Protein AF-A0A5K1UUN4-F1 (afdb_monomer_lite)

Organism: Entamoeba histolytica (NCBI:txid5759)

pLDDT: mean 72.13, std 10.81, range [36.91, 88.12]

Foldseek 3Di:
DDKDKAFAQDPAWWWKFKFWPDDVAFDWPDGDDRHIAGHRGMDMDDTHGHRLDDPAQWTWIWMDTVVVRDIGIDIDGHALLVQFDFDWDDPVRLVCLVVPFDWPFPKDKDALVQPDDPVVLCVVSVWDWDDDPDPWTWTWTDGNVWIKIWIWDDDPRITIITITIPRPNSVVNSVVSVCVSSVHD

Secondary structure (DSSP, 8-state):
-EEEEEE--SSS-EEEEEEE---TT---S-----EEE-TT-EEEEEE----SS-S-SEEEEEEEETTTTEEEEEEEEPPGGGGEEEEEPPHHHHHHHHHHSPPEEEEEEEETT----HHHHHHHTT--EEE-SSSPEEEEEEETTEEEEEEEEEETTEEEEEEE-S-HHHHHHHHHHHHHHTT--

Sequence (185 aa):
MIQLEIENFCEFKASVAVLINQSTLYTIDSISRTTPIPTGGYIFVTIIADLKKINSVVLKGAIKCAAAQTTSNIAIKIPASTFIIGTELSKPELAQIIKTKKMISMAYSVSEDTKFDVVGLFESLQLLAVKGSANKIWYGITLKGDDIAILLTNKQGKIGFDVKTTDKICGDAILKQIKETLGQQ

Radius of gyration: 20.65 Å; chains: 1; bounding box: 46×37×58 Å

Structure (mmCIF, N/CA/C/O backbone):
data_AF-A0A5K1UUN4-F1
#
_entry.id   AF-A0A5K1UUN4-F1
#
loop_
_atom_site.group_PDB
_atom_site.id
_atom_site.type_symbol
_atom_site.label_atom_id
_atom_site.label_alt_id
_atom_site.label_comp_id
_atom_site.label_asym_id
_atom_site.label_entity_id
_atom_site.label_seq_id
_atom_site.pdbx_PDB_ins_code
_atom_site.Cartn_x
_atom_site.Cartn_y
_atom_site.Cartn_z
_atom_site.occupancy
_atom_site.B_iso_or_equiv
_atom_site.auth_seq_id
_atom_site.auth_comp_id
_atom_site.auth_asym_id
_atom_site.auth_atom_id
_atom_site.pdbx_PDB_model_num
ATOM 1 N N . MET A 1 1 ? -3.575 -1.077 -9.338 1.00 68.94 1 MET A N 1
ATOM 2 C CA . MET A 1 1 ? -2.965 -0.938 -10.680 1.00 68.94 1 MET A CA 1
ATOM 3 C C . MET A 1 1 ? -1.656 -0.183 -10.521 1.00 68.94 1 MET A C 1
ATOM 5 O O . MET A 1 1 ? -1.641 0.762 -9.747 1.00 68.94 1 MET A O 1
ATOM 9 N N . ILE A 1 2 ? -0.581 -0.600 -11.192 1.00 75.25 2 ILE A N 1
ATOM 10 C CA . ILE A 1 2 ? 0.714 0.104 -11.193 1.00 75.25 2 ILE A CA 1
ATOM 11 C C . ILE A 1 2 ? 1.039 0.465 -12.642 1.00 75.25 2 ILE A C 1
ATOM 13 O O . ILE A 1 2 ? 0.942 -0.398 -13.513 1.00 75.25 2 ILE A O 1
ATOM 17 N N . GLN A 1 3 ? 1.411 1.716 -12.896 1.00 78.19 3 GLN A N 1
ATOM 18 C CA . GLN A 1 3 ? 1.837 2.187 -14.213 1.00 78.19 3 GLN A CA 1
ATOM 19 C C . GLN A 1 3 ? 3.328 2.509 -14.176 1.00 78.19 3 GLN A C 1
ATOM 21 O O . GLN A 1 3 ? 3.794 3.191 -13.266 1.00 78.19 3 GLN A O 1
ATOM 26 N N . LEU A 1 4 ? 4.068 1.980 -15.147 1.00 79.75 4 LEU A N 1
ATOM 27 C CA . LEU A 1 4 ? 5.484 2.253 -15.352 1.00 79.75 4 LEU A CA 1
ATOM 28 C C . LEU A 1 4 ? 5.674 2.934 -16.700 1.00 79.75 4 LEU A C 1
ATOM 30 O O . LEU A 1 4 ? 5.170 2.447 -17.712 1.00 79.75 4 LEU A O 1
ATOM 34 N N . GLU A 1 5 ? 6.446 4.010 -16.702 1.00 86.69 5 GLU A N 1
ATOM 35 C CA . GLU A 1 5 ? 6.973 4.647 -17.904 1.00 86.69 5 GLU A CA 1
ATOM 36 C C . GLU A 1 5 ? 8.444 4.248 -18.048 1.00 86.69 5 GLU A C 1
ATOM 38 O O . GLU A 1 5 ? 9.212 4.334 -17.088 1.00 86.69 5 GLU A O 1
ATOM 43 N N . ILE A 1 6 ? 8.820 3.726 -19.216 1.00 84.06 6 ILE A N 1
ATOM 44 C CA . ILE A 1 6 ? 10.193 3.298 -19.504 1.00 84.06 6 ILE A CA 1
ATOM 45 C C . ILE A 1 6 ? 10.660 4.025 -20.755 1.00 84.06 6 ILE A C 1
ATOM 47 O O . ILE A 1 6 ? 10.131 3.781 -21.839 1.00 84.06 6 ILE A O 1
ATOM 51 N N . GLU A 1 7 ? 11.668 4.875 -20.596 1.00 88.06 7 GLU A N 1
ATOM 52 C CA . GLU A 1 7 ? 12.269 5.670 -21.664 1.00 88.06 7 GLU A CA 1
ATOM 53 C C . GLU A 1 7 ? 13.615 5.082 -22.112 1.00 88.06 7 GLU A C 1
ATOM 55 O O . GLU A 1 7 ? 14.375 4.528 -21.311 1.00 88.06 7 GLU A O 1
ATOM 60 N N . ASN A 1 8 ? 13.905 5.176 -23.412 1.00 87.50 8 ASN A N 1
ATOM 61 C CA . ASN A 1 8 ? 15.152 4.707 -24.003 1.00 87.50 8 ASN A CA 1
ATOM 62 C C . ASN A 1 8 ? 16.121 5.863 -24.282 1.00 87.50 8 ASN A C 1
ATOM 64 O O . ASN A 1 8 ? 16.065 6.498 -25.336 1.00 87.50 8 ASN A O 1
ATOM 68 N N . PHE A 1 9 ? 17.078 6.039 -23.373 1.00 87.81 9 PHE A N 1
ATOM 69 C CA . PHE A 1 9 ? 18.206 6.961 -23.532 1.00 87.81 9 PHE A CA 1
ATOM 70 C C . PHE A 1 9 ? 19.419 6.344 -24.247 1.00 87.81 9 PHE A C 1
ATOM 72 O O . PHE A 1 9 ? 20.447 7.003 -24.386 1.00 87.81 9 PHE A O 1
ATOM 79 N N . CYS A 1 10 ? 19.353 5.080 -24.678 1.00 84.06 10 CYS A N 1
ATOM 80 C CA . CYS A 1 10 ? 20.445 4.456 -25.418 1.00 84.06 10 CYS A CA 1
ATOM 81 C C . CYS A 1 10 ? 20.483 4.958 -26.869 1.00 84.06 10 CYS A C 1
ATOM 83 O O . CYS A 1 10 ? 19.450 5.159 -27.507 1.00 84.06 10 CYS A O 1
ATOM 85 N N . GLU A 1 11 ? 21.685 5.036 -27.440 1.00 87.62 11 GLU A N 1
ATOM 86 C CA . GLU A 1 11 ? 21.920 5.417 -28.845 1.00 87.62 11 GLU A CA 1
ATOM 87 C C . GLU A 1 11 ? 21.429 4.369 -29.863 1.00 87.62 11 GLU A C 1
ATOM 89 O O . GLU A 1 11 ? 21.544 4.548 -31.072 1.00 87.62 11 GLU A O 1
ATOM 94 N N . PHE A 1 12 ? 20.857 3.263 -29.387 1.00 85.81 12 PHE A N 1
ATOM 95 C CA . PHE A 1 12 ? 20.315 2.185 -30.201 1.00 85.81 12 PHE A CA 1
ATOM 96 C C . PHE A 1 12 ? 18.895 1.824 -29.766 1.00 85.81 12 PHE A C 1
ATOM 98 O O . PHE A 1 12 ? 18.460 2.082 -28.641 1.00 85.81 12 PHE A O 1
ATOM 105 N N . LYS A 1 13 ? 18.166 1.161 -30.668 1.00 82.31 13 LYS A N 1
ATOM 106 C CA . LYS A 1 13 ? 16.844 0.602 -30.379 1.00 82.31 13 LYS A CA 1
ATOM 107 C C . LYS A 1 13 ? 16.957 -0.453 -29.276 1.00 82.31 13 LYS A C 1
ATOM 109 O O . LYS A 1 13 ? 17.542 -1.515 -29.485 1.00 82.31 13 LYS A O 1
ATOM 114 N N . ALA A 1 14 ? 16.356 -0.178 -28.124 1.00 82.69 14 ALA A N 1
ATOM 115 C CA . ALA A 1 14 ? 16.311 -1.109 -27.009 1.00 82.69 14 ALA A CA 1
ATOM 116 C C . ALA A 1 14 ? 15.078 -2.013 -27.109 1.00 82.69 14 ALA A C 1
ATOM 118 O O . ALA A 1 14 ? 14.079 -1.697 -27.754 1.00 82.69 14 ALA A O 1
ATOM 119 N N . SER A 1 15 ? 15.136 -3.172 -26.468 1.00 81.00 15 SER A N 1
ATOM 120 C CA . SER A 1 15 ? 13.964 -4.012 -26.237 1.00 81.00 15 SER A CA 1
ATOM 121 C C . SER A 1 15 ? 13.973 -4.422 -24.782 1.00 81.00 15 SER A C 1
ATOM 123 O O . SER A 1 15 ? 14.938 -5.035 -24.318 1.00 81.00 15 SER A O 1
ATOM 125 N N . VAL A 1 16 ? 12.921 -4.040 -24.065 1.00 79.50 16 VAL A N 1
ATOM 126 C CA . VAL A 1 16 ? 12.846 -4.232 -22.618 1.00 79.50 16 VAL A CA 1
ATOM 127 C C . VAL A 1 16 ? 11.819 -5.293 -22.267 1.00 79.50 16 VAL A C 1
ATOM 129 O O . VAL A 1 16 ? 10.744 -5.365 -22.861 1.00 79.50 16 VAL A O 1
ATOM 132 N N . ALA A 1 1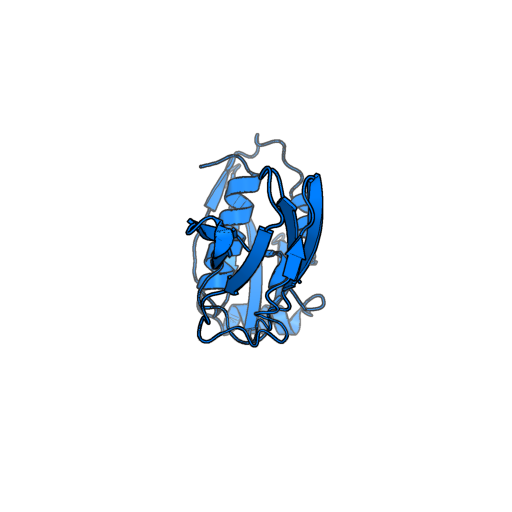7 ? 12.153 -6.117 -21.283 1.00 79.62 17 ALA A N 1
ATOM 133 C CA . ALA A 1 17 ? 11.234 -7.036 -20.636 1.00 79.62 17 ALA A CA 1
ATOM 134 C C . ALA A 1 17 ? 11.100 -6.635 -19.167 1.00 79.62 17 ALA A C 1
ATOM 136 O O . ALA A 1 17 ? 12.086 -6.612 -18.429 1.00 79.62 17 ALA A O 1
ATOM 137 N N . VAL A 1 18 ? 9.878 -6.329 -18.738 1.00 75.75 18 VAL A N 1
ATOM 138 C CA . VAL A 1 18 ? 9.563 -6.118 -17.323 1.00 75.75 18 VAL A CA 1
ATOM 139 C C . VAL A 1 18 ? 9.183 -7.460 -16.726 1.00 75.75 18 VAL A C 1
ATOM 141 O O . VAL A 1 18 ? 8.252 -8.106 -17.199 1.00 75.75 18 VAL A O 1
ATOM 144 N N . LEU A 1 19 ? 9.910 -7.873 -15.697 1.00 76.75 19 LEU A N 1
ATOM 145 C CA . LEU A 1 19 ? 9.678 -9.089 -14.936 1.00 76.75 19 LEU A CA 1
ATOM 146 C C . LEU A 1 19 ? 9.339 -8.684 -13.512 1.00 76.75 19 LEU A C 1
ATOM 148 O O . LEU A 1 19 ? 10.169 -8.107 -12.823 1.00 76.75 19 LEU A O 1
ATOM 152 N N . ILE A 1 20 ? 8.142 -8.993 -13.041 1.00 72.75 20 ILE A N 1
ATOM 153 C CA . ILE A 1 20 ? 7.850 -8.891 -11.613 1.00 72.75 20 ILE A CA 1
ATOM 154 C C . ILE A 1 20 ? 8.019 -10.282 -11.033 1.00 72.75 20 ILE A C 1
ATOM 156 O O . ILE A 1 20 ? 7.489 -11.249 -11.583 1.00 72.75 20 ILE A O 1
ATOM 160 N N . ASN A 1 21 ? 8.775 -10.392 -9.942 1.00 65.94 21 ASN A N 1
ATOM 161 C CA . ASN A 1 21 ? 8.909 -11.667 -9.261 1.00 65.94 21 ASN A CA 1
ATOM 162 C C . ASN A 1 21 ? 7.515 -12.070 -8.785 1.00 65.94 21 ASN A C 1
ATOM 164 O O . ASN A 1 21 ? 6.880 -11.323 -8.036 1.00 65.94 21 ASN A O 1
ATOM 168 N N . GLN A 1 22 ? 7.035 -13.233 -9.232 1.00 52.97 22 GLN A N 1
ATOM 169 C CA . GLN A 1 22 ? 5.817 -13.815 -8.690 1.00 52.97 22 GLN A CA 1
ATOM 170 C C . GLN A 1 22 ? 6.012 -13.981 -7.183 1.00 52.97 22 GLN A C 1
ATOM 172 O O . GLN A 1 22 ? 6.767 -14.823 -6.706 1.00 52.97 22 GLN A O 1
ATOM 177 N N . SER A 1 23 ? 5.344 -13.124 -6.428 1.00 48.19 23 SER A N 1
ATOM 178 C CA . SER A 1 23 ? 4.972 -13.420 -5.057 1.00 48.19 23 SER A CA 1
ATOM 179 C C . SER A 1 23 ? 3.725 -14.309 -5.131 1.00 48.19 23 SER A C 1
ATOM 181 O O . SER A 1 23 ? 2.958 -14.196 -6.087 1.00 48.19 23 SER A O 1
ATOM 183 N N . THR A 1 24 ? 3.501 -15.189 -4.154 1.00 40.34 24 THR A N 1
ATOM 184 C CA . THR A 1 24 ? 2.373 -16.149 -4.060 1.00 40.34 24 THR A CA 1
ATOM 185 C C . THR A 1 24 ? 0.969 -15.504 -3.990 1.00 40.34 24 THR A C 1
ATOM 187 O O . THR A 1 24 ? 0.021 -16.100 -3.491 1.00 40.34 24 THR A O 1
ATOM 190 N N . LEU A 1 25 ? 0.839 -14.254 -4.434 1.00 42.28 25 LEU A N 1
ATOM 191 C CA . LEU A 1 25 ? -0.097 -13.247 -3.945 1.00 42.28 25 LEU A CA 1
ATOM 192 C C . LEU A 1 25 ? -0.590 -12.273 -5.004 1.00 42.28 25 LEU A C 1
ATOM 194 O O . LEU A 1 25 ? -1.428 -11.443 -4.684 1.00 42.28 25 LEU A O 1
ATOM 198 N N . TYR A 1 26 ? -0.054 -12.343 -6.221 1.00 41.56 26 TYR A N 1
ATOM 199 C CA . TYR A 1 26 ? -0.483 -11.520 -7.341 1.00 41.56 26 TYR A CA 1
ATOM 200 C C . TYR A 1 26 ? -0.672 -12.430 -8.550 1.00 41.56 26 TYR A C 1
ATOM 202 O O . TYR A 1 26 ? 0.288 -13.041 -9.020 1.00 41.56 26 TYR A O 1
ATOM 210 N N . THR A 1 27 ? -1.890 -12.515 -9.079 1.00 36.91 27 THR A N 1
ATOM 211 C CA . THR A 1 27 ? -2.068 -12.940 -10.470 1.00 36.91 27 THR A CA 1
ATOM 212 C C . THR A 1 27 ? -1.732 -11.726 -11.318 1.00 36.91 27 THR A C 1
ATOM 214 O O . THR A 1 27 ? -2.383 -10.688 -11.191 1.00 36.91 27 THR A O 1
ATOM 217 N N . ILE A 1 28 ? -0.647 -11.814 -12.084 1.00 46.22 28 ILE A N 1
ATOM 218 C CA . ILE A 1 28 ? -0.226 -10.727 -12.959 1.00 46.22 28 ILE A CA 1
ATOM 219 C C . ILE A 1 28 ? -0.679 -11.079 -14.368 1.00 46.22 28 ILE A C 1
ATOM 221 O O . ILE A 1 28 ? -0.046 -11.895 -15.031 1.00 46.22 28 ILE A O 1
ATOM 225 N N . ASP A 1 29 ? -1.781 -10.470 -14.802 1.00 37.69 29 ASP A N 1
ATOM 226 C CA . ASP A 1 29 ? -2.415 -10.774 -16.095 1.00 37.69 29 ASP A CA 1
ATOM 227 C C . ASP A 1 29 ? -1.600 -10.299 -17.306 1.00 37.69 29 ASP A C 1
ATOM 229 O O . ASP A 1 29 ? -1.843 -10.726 -18.433 1.00 37.69 29 ASP A O 1
ATOM 233 N N . SER A 1 30 ? -0.590 -9.450 -17.105 1.00 44.88 30 SER A N 1
ATOM 234 C CA . SER A 1 30 ? 0.319 -9.061 -18.181 1.00 44.88 30 SER A CA 1
ATOM 235 C C . SER A 1 30 ? 1.735 -8.820 -17.674 1.00 44.88 30 SER A C 1
ATOM 237 O O . SER A 1 30 ? 2.073 -7.738 -17.193 1.00 44.88 30 SER A O 1
ATOM 239 N N . ILE A 1 31 ? 2.591 -9.827 -17.824 1.00 48.66 31 ILE A N 1
ATOM 240 C CA . ILE A 1 31 ? 4.046 -9.681 -17.760 1.00 48.66 31 ILE A CA 1
ATOM 241 C C . ILE A 1 31 ? 4.641 -10.275 -19.021 1.00 48.66 31 ILE A C 1
ATOM 243 O O . ILE A 1 31 ? 4.204 -11.318 -19.493 1.00 48.66 31 ILE A O 1
ATOM 247 N N . SER A 1 32 ? 5.691 -9.619 -19.509 1.00 49.09 32 SER A N 1
ATOM 248 C CA . SER A 1 32 ? 6.529 -10.072 -20.613 1.00 49.09 32 SER A CA 1
ATOM 249 C C . SER A 1 32 ? 5.871 -9.991 -21.991 1.00 49.09 32 SER A C 1
ATOM 251 O O . SER A 1 32 ? 5.660 -10.991 -22.675 1.00 49.09 32 SER A O 1
ATOM 253 N N . ARG A 1 33 ? 5.684 -8.763 -22.478 1.00 56.88 33 ARG A N 1
ATOM 254 C CA . ARG A 1 33 ? 6.009 -8.510 -23.883 1.00 56.88 33 ARG A CA 1
ATOM 255 C C . ARG A 1 33 ? 7.355 -7.807 -23.899 1.00 56.88 33 ARG A C 1
ATOM 257 O O . ARG A 1 33 ? 7.515 -6.772 -23.260 1.00 56.88 33 ARG A O 1
ATOM 264 N N . THR A 1 34 ? 8.334 -8.424 -24.553 1.00 62.75 34 THR A N 1
ATOM 265 C CA . THR A 1 34 ? 9.555 -7.726 -24.938 1.00 62.75 34 THR A CA 1
ATOM 266 C C . THR A 1 34 ? 9.128 -6.631 -25.899 1.00 62.75 34 THR A C 1
ATOM 268 O O . THR A 1 34 ? 8.755 -6.920 -27.036 1.00 62.75 34 THR A O 1
ATOM 271 N N . THR A 1 35 ? 9.102 -5.393 -25.42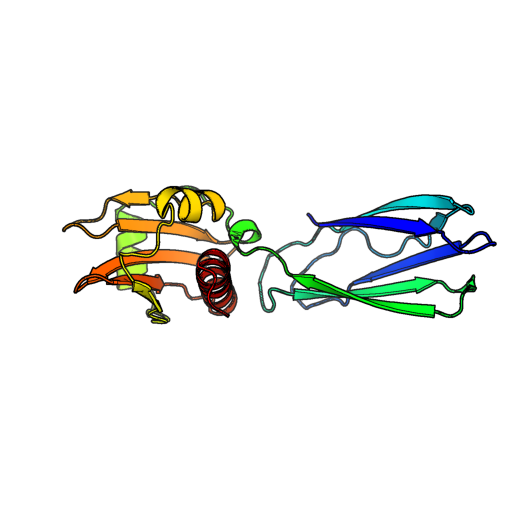2 1.00 72.06 35 THR A N 1
ATOM 272 C CA . THR A 1 35 ? 8.586 -4.279 -26.212 1.00 72.06 35 THR A CA 1
ATOM 273 C C . THR A 1 35 ? 9.768 -3.486 -26.753 1.00 72.06 35 THR A C 1
ATOM 275 O O . THR A 1 35 ? 10.610 -3.038 -25.967 1.00 72.06 35 THR A O 1
ATOM 278 N N . PRO A 1 36 ? 9.880 -3.335 -28.083 1.00 80.06 36 PRO A N 1
ATOM 279 C CA . PRO A 1 36 ? 10.897 -2.482 -28.665 1.00 80.06 36 PRO A CA 1
ATOM 280 C C . PRO A 1 36 ? 10.612 -1.016 -28.334 1.00 80.06 36 PRO A C 1
ATOM 282 O O . PRO A 1 36 ? 9.477 -0.562 -28.463 1.00 80.06 36 PRO A O 1
ATOM 285 N N . ILE A 1 37 ? 11.657 -0.274 -27.978 1.00 84.25 37 ILE A N 1
ATOM 286 C CA . ILE A 1 37 ? 11.610 1.168 -27.741 1.00 84.25 37 ILE A CA 1
ATOM 287 C C . ILE A 1 37 ? 12.591 1.835 -28.717 1.00 84.25 37 ILE A C 1
ATOM 289 O O . ILE A 1 37 ? 13.781 1.499 -28.700 1.00 84.25 37 ILE A O 1
ATOM 293 N N . PRO A 1 38 ? 12.133 2.733 -29.608 1.00 86.00 38 PRO A N 1
ATOM 294 C CA . PRO A 1 38 ? 13.040 3.496 -30.462 1.00 86.00 38 PRO A CA 1
ATOM 295 C C . PRO A 1 38 ? 13.946 4.406 -29.616 1.00 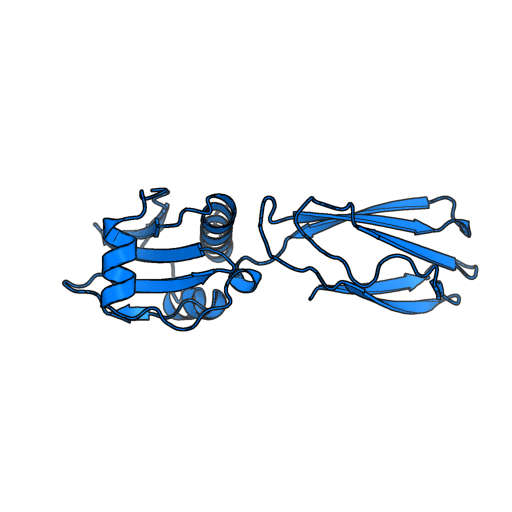86.00 38 PRO A C 1
ATOM 297 O O . PRO A 1 38 ? 13.661 4.664 -28.449 1.00 86.00 38 PRO A O 1
ATOM 300 N N . THR A 1 39 ? 15.063 4.865 -30.177 1.00 88.12 39 THR A N 1
ATOM 301 C CA . THR A 1 39 ? 15.952 5.837 -29.516 1.00 88.12 39 THR A CA 1
ATOM 302 C C . THR A 1 39 ? 15.184 7.118 -29.186 1.00 88.12 39 THR A C 1
ATOM 304 O O . THR A 1 39 ? 14.492 7.648 -30.054 1.00 88.12 39 THR A O 1
ATOM 307 N N . GLY A 1 40 ? 15.265 7.579 -27.932 1.00 87.38 40 GLY A N 1
ATOM 308 C CA . GLY A 1 40 ? 14.505 8.731 -27.428 1.00 87.38 40 GLY A CA 1
ATOM 309 C C . GLY A 1 40 ? 12.996 8.493 -27.286 1.00 87.38 40 GLY A C 1
ATOM 310 O O . GLY A 1 40 ? 12.246 9.434 -27.050 1.00 87.38 40 GLY A O 1
ATOM 311 N N . GLY A 1 41 ? 12.525 7.257 -27.478 1.00 87.56 41 GLY A N 1
ATOM 312 C CA . GLY A 1 41 ? 11.127 6.884 -27.276 1.00 87.56 41 GLY A CA 1
ATOM 313 C C . GLY A 1 41 ? 10.855 6.346 -25.875 1.00 87.56 41 GLY A C 1
ATOM 314 O O . GLY A 1 41 ? 11.775 6.038 -25.118 1.00 87.56 41 GLY A O 1
ATOM 315 N N . TYR A 1 42 ? 9.575 6.140 -25.571 1.00 87.75 42 TYR A N 1
ATOM 316 C CA . TYR A 1 42 ? 9.123 5.546 -24.316 1.00 87.75 42 TYR A CA 1
ATOM 317 C C . TYR A 1 42 ? 7.979 4.552 -24.536 1.00 87.75 42 TYR A C 1
ATOM 319 O O . TYR A 1 42 ? 7.339 4.523 -25.591 1.00 87.75 42 TYR A O 1
ATOM 327 N N . ILE A 1 43 ? 7.726 3.722 -23.526 1.00 81.81 43 ILE A N 1
ATOM 328 C CA . ILE A 1 43 ? 6.565 2.829 -23.459 1.00 81.81 43 ILE A CA 1
ATOM 329 C C . ILE A 1 43 ? 5.891 2.926 -22.095 1.00 81.81 43 ILE A C 1
ATOM 331 O O . ILE A 1 43 ? 6.543 3.178 -21.081 1.00 81.81 43 ILE A O 1
ATOM 335 N N . PHE A 1 44 ? 4.596 2.615 -22.071 1.00 78.94 44 PHE A N 1
ATOM 336 C CA . PHE A 1 44 ? 3.848 2.413 -20.838 1.00 78.94 44 PHE A CA 1
ATOM 337 C C . PHE A 1 44 ? 3.629 0.928 -20.582 1.00 78.94 44 PHE A C 1
ATOM 339 O O . PHE A 1 44 ? 3.122 0.197 -21.436 1.00 78.94 44 PHE A O 1
ATOM 346 N N . VAL A 1 45 ? 3.972 0.484 -19.377 1.00 75.88 45 VAL A N 1
ATOM 347 C CA . VAL A 1 45 ? 3.700 -0.869 -18.898 1.00 75.88 45 VAL A CA 1
ATOM 348 C C . VAL A 1 45 ? 2.723 -0.774 -17.738 1.00 75.88 45 VAL A C 1
ATOM 350 O O . VAL A 1 45 ? 3.023 -0.194 -16.697 1.00 75.88 45 VAL A O 1
ATOM 353 N N . THR A 1 46 ? 1.542 -1.360 -17.917 1.00 74.81 46 THR A N 1
ATOM 354 C CA . THR A 1 46 ? 0.552 -1.485 -16.844 1.00 74.81 46 THR A CA 1
ATOM 355 C C . THR A 1 46 ? 0.691 -2.852 -16.193 1.00 74.81 46 THR A C 1
ATOM 357 O O . THR A 1 46 ? 0.644 -3.877 -16.867 1.00 74.81 46 THR A O 1
ATOM 360 N N . ILE A 1 47 ? 0.850 -2.866 -14.873 1.00 73.88 47 ILE A N 1
ATOM 361 C CA . ILE A 1 47 ? 0.876 -4.079 -14.061 1.00 73.88 47 ILE A CA 1
ATOM 362 C C . ILE A 1 47 ? -0.431 -4.138 -13.271 1.00 73.88 47 ILE A C 1
ATOM 364 O O . ILE A 1 47 ? -0.725 -3.281 -12.425 1.00 73.88 47 ILE A O 1
ATOM 368 N N . ILE A 1 48 ? -1.221 -5.172 -13.549 1.00 69.62 48 ILE A N 1
ATOM 369 C CA . ILE A 1 48 ? -2.411 -5.518 -12.774 1.00 69.62 48 ILE A CA 1
ATOM 370 C C . ILE A 1 48 ? -1.977 -6.521 -11.711 1.00 69.62 48 ILE A C 1
ATOM 372 O O . ILE A 1 48 ? -1.428 -7.572 -12.022 1.00 69.62 48 ILE A O 1
ATOM 376 N N . ALA A 1 49 ? -2.174 -6.152 -10.452 1.00 67.88 49 ALA A N 1
ATOM 377 C CA . ALA A 1 49 ? -1.756 -6.923 -9.296 1.00 67.88 49 ALA A CA 1
ATOM 378 C C . ALA A 1 49 ? -3.014 -7.318 -8.511 1.00 67.88 49 ALA A C 1
ATOM 380 O O . ALA A 1 49 ? -3.665 -6.454 -7.921 1.00 67.88 49 ALA A O 1
ATOM 381 N N . ASP A 1 50 ? -3.389 -8.599 -8.542 1.00 64.06 50 ASP A N 1
ATOM 382 C CA . ASP A 1 50 ? -4.548 -9.094 -7.791 1.00 64.06 50 ASP A CA 1
ATOM 383 C C . ASP A 1 50 ? -4.198 -9.333 -6.316 1.00 64.06 50 ASP A C 1
ATOM 385 O O . ASP A 1 50 ? -3.561 -10.322 -5.988 1.00 64.06 50 ASP A O 1
ATOM 389 N N . LEU A 1 51 ? -4.643 -8.448 -5.422 1.00 61.31 51 LEU A N 1
ATOM 390 C CA . LEU A 1 51 ? -4.320 -8.439 -3.987 1.00 61.31 51 LEU A CA 1
ATOM 391 C C . LEU A 1 51 ? -5.090 -9.484 -3.144 1.00 61.31 51 LEU A C 1
ATOM 393 O O . LEU A 1 51 ? -5.567 -9.164 -2.061 1.00 61.31 51 LEU A O 1
ATOM 397 N N . LYS A 1 52 ? -5.280 -10.724 -3.618 1.00 57.44 52 LYS A N 1
ATOM 398 C CA . LYS A 1 52 ? -6.084 -11.747 -2.899 1.00 57.44 52 LYS A CA 1
ATOM 399 C C . LYS A 1 52 ? -5.536 -12.125 -1.514 1.00 57.44 52 LYS A C 1
ATOM 401 O O . LYS A 1 52 ? -6.298 -12.611 -0.683 1.00 57.44 52 LYS A O 1
ATOM 406 N N . LYS A 1 53 ? -4.236 -11.939 -1.272 1.00 58.75 53 LYS A N 1
ATOM 407 C CA . LYS A 1 53 ? -3.575 -12.121 0.029 1.00 58.75 53 LYS A CA 1
ATOM 408 C C . LYS A 1 53 ? -2.294 -11.289 0.031 1.00 58.75 53 LYS A C 1
ATOM 410 O O . LYS A 1 53 ? -1.602 -11.276 -0.977 1.00 58.75 53 LYS A O 1
ATOM 415 N N . ILE A 1 54 ? -1.963 -10.587 1.113 1.00 59.22 54 ILE A N 1
ATOM 416 C CA . ILE A 1 54 ? -0.840 -9.635 1.124 1.00 59.22 54 ILE A CA 1
ATOM 417 C C . ILE A 1 54 ? 0.225 -10.100 2.114 1.00 59.22 54 ILE A C 1
ATOM 419 O O . ILE A 1 54 ? 0.076 -9.975 3.318 1.00 59.22 54 ILE A O 1
ATOM 423 N N . ASN A 1 55 ? 1.339 -10.619 1.600 1.00 64.31 55 ASN A N 1
ATOM 424 C CA . ASN A 1 55 ? 2.512 -11.021 2.394 1.00 64.31 55 ASN A CA 1
ATOM 425 C C . ASN A 1 55 ? 3.668 -10.014 2.237 1.00 64.31 55 ASN A C 1
ATOM 427 O O . ASN A 1 55 ? 4.731 -10.189 2.829 1.00 64.31 55 ASN A O 1
ATOM 431 N N . SER A 1 56 ? 3.498 -8.974 1.412 1.00 69.81 56 SER A N 1
ATOM 432 C CA . SER A 1 56 ? 4.456 -7.876 1.289 1.00 69.81 56 SER A CA 1
ATOM 433 C C . SER A 1 56 ? 3.806 -6.634 0.692 1.00 69.81 56 SER A C 1
ATOM 435 O O . SER A 1 56 ? 3.074 -6.728 -0.291 1.00 69.81 56 SER A O 1
ATOM 437 N N . VAL A 1 57 ? 4.158 -5.472 1.242 1.00 73.88 57 VAL A N 1
ATOM 438 C CA . VAL A 1 57 ? 3.786 -4.146 0.716 1.00 73.88 57 VAL A CA 1
ATOM 439 C C . VAL A 1 57 ? 4.796 -3.589 -0.285 1.00 73.88 57 VAL A C 1
ATOM 441 O O . VAL A 1 57 ? 4.714 -2.431 -0.686 1.00 73.88 57 VAL A O 1
ATOM 444 N N . VAL A 1 58 ? 5.776 -4.402 -0.680 1.00 79.06 58 VAL A N 1
ATOM 445 C CA . VAL A 1 58 ? 6.766 -4.053 -1.696 1.00 79.06 58 VAL A CA 1
ATOM 446 C C . VAL A 1 58 ? 6.671 -5.059 -2.829 1.00 79.06 58 VAL A C 1
ATOM 448 O O . VAL A 1 58 ? 6.907 -6.254 -2.645 1.00 79.06 58 VAL A O 1
ATOM 451 N N . LEU A 1 59 ? 6.367 -4.560 -4.018 1.00 77.88 59 LEU A N 1
ATOM 452 C CA . LEU A 1 59 ? 6.426 -5.323 -5.250 1.00 77.88 59 LEU A CA 1
ATOM 453 C C . LEU A 1 59 ? 7.856 -5.264 -5.791 1.00 77.88 59 LEU A C 1
ATOM 455 O O . LEU A 1 59 ? 8.392 -4.187 -6.046 1.00 77.88 59 LEU A O 1
ATOM 459 N N . LYS A 1 60 ? 8.491 -6.428 -5.928 1.00 81.25 60 LYS A N 1
ATOM 460 C CA . LYS A 1 60 ? 9.869 -6.552 -6.412 1.00 81.25 60 LYS A CA 1
ATOM 461 C C . LYS A 1 60 ? 9.883 -7.145 -7.813 1.00 81.25 60 LYS A C 1
ATOM 463 O O . LYS A 1 60 ? 9.163 -8.099 -8.097 1.00 81.25 60 LYS A O 1
ATOM 468 N N . GLY A 1 61 ? 10.741 -6.614 -8.666 1.00 81.88 61 GLY A N 1
ATOM 469 C CA . GLY A 1 61 ? 10.913 -7.083 -10.030 1.00 81.88 61 GLY A CA 1
ATOM 470 C C . GLY A 1 61 ? 12.248 -6.655 -10.614 1.00 81.88 61 GLY A C 1
ATOM 471 O O . GLY A 1 61 ? 13.136 -6.187 -9.903 1.00 81.88 61 GLY A O 1
ATOM 472 N N . ALA A 1 62 ? 12.368 -6.792 -11.924 1.00 84.50 62 ALA A N 1
ATOM 473 C CA . ALA A 1 62 ? 13.493 -6.341 -12.707 1.00 84.50 62 ALA A CA 1
ATOM 474 C C . ALA A 1 62 ? 13.050 -5.909 -14.110 1.00 84.50 62 ALA A C 1
ATOM 476 O O . ALA A 1 62 ? 12.133 -6.482 -14.697 1.00 84.50 62 ALA A O 1
ATOM 477 N N . ILE A 1 63 ? 13.749 -4.927 -14.667 1.00 84.12 63 ILE A N 1
ATOM 478 C CA . ILE A 1 63 ? 13.667 -4.535 -16.071 1.00 84.12 63 ILE A CA 1
ATOM 479 C C . ILE A 1 63 ? 14.921 -5.080 -16.751 1.00 84.12 63 ILE A C 1
ATOM 481 O O . ILE A 1 63 ? 16.040 -4.762 -16.347 1.00 84.12 63 ILE A O 1
ATOM 485 N N . LYS A 1 64 ? 14.742 -5.931 -17.760 1.00 85.38 64 LYS A N 1
ATOM 486 C CA . LYS A 1 64 ? 15.834 -6.523 -18.537 1.00 85.38 64 LYS A CA 1
ATOM 487 C C . LYS A 1 64 ? 15.902 -5.886 -19.913 1.00 85.38 64 LYS A C 1
ATOM 489 O O . LYS A 1 64 ? 14.904 -5.885 -20.628 1.00 85.38 64 LYS A O 1
ATOM 494 N N . CYS A 1 65 ? 17.083 -5.421 -20.304 1.00 82.69 65 CYS A N 1
ATOM 495 C CA . CYS A 1 65 ? 17.380 -4.988 -21.665 1.00 82.69 65 CYS A CA 1
ATOM 496 C C . CYS A 1 65 ? 18.466 -5.899 -22.240 1.00 82.69 65 CYS A C 1
ATOM 498 O O . CYS A 1 65 ? 19.633 -5.794 -21.865 1.00 82.69 65 CYS A O 1
ATOM 500 N N . ALA A 1 66 ? 18.083 -6.808 -23.141 1.00 76.06 66 ALA A N 1
ATOM 501 C CA . ALA A 1 66 ? 19.017 -7.781 -23.712 1.00 76.06 66 ALA A CA 1
ATOM 502 C C . ALA A 1 66 ? 20.105 -7.107 -24.564 1.00 76.06 66 ALA A C 1
ATOM 504 O O . ALA A 1 66 ? 21.272 -7.473 -24.464 1.00 76.06 66 ALA A O 1
ATOM 505 N N . ALA A 1 67 ? 19.736 -6.081 -25.340 1.00 75.12 67 ALA A N 1
ATOM 506 C CA . ALA A 1 67 ? 20.665 -5.336 -26.191 1.00 75.12 67 ALA A CA 1
ATOM 507 C C . ALA A 1 67 ? 21.744 -4.587 -25.386 1.00 75.12 67 ALA A C 1
ATOM 509 O O . ALA A 1 67 ? 22.883 -4.502 -25.825 1.00 75.12 67 ALA A O 1
ATOM 510 N N . ALA A 1 68 ? 21.404 -4.108 -24.186 1.00 74.50 68 ALA A N 1
ATOM 511 C CA . ALA A 1 68 ? 22.348 -3.472 -23.267 1.00 74.50 68 ALA A CA 1
ATOM 512 C C . ALA A 1 68 ? 22.993 -4.460 -22.275 1.00 74.50 68 ALA A C 1
ATOM 514 O O . ALA A 1 68 ? 23.703 -4.029 -21.372 1.00 74.50 68 ALA A O 1
ATOM 515 N N . GLN A 1 69 ? 22.677 -5.761 -22.365 1.00 80.62 69 GLN A N 1
ATOM 516 C CA . GLN A 1 69 ? 23.080 -6.806 -21.408 1.00 80.62 69 GLN A CA 1
ATOM 517 C C . GLN A 1 69 ? 22.859 -6.422 -19.931 1.00 80.62 69 GLN A C 1
ATOM 519 O O . GLN A 1 69 ? 23.568 -6.874 -19.035 1.00 80.62 69 GLN A O 1
ATOM 524 N N . THR A 1 70 ? 21.857 -5.582 -19.666 1.00 81.19 70 THR A N 1
ATOM 525 C CA . THR A 1 70 ? 21.651 -4.953 -18.359 1.00 81.19 70 THR A CA 1
ATOM 526 C C . THR A 1 70 ? 20.357 -5.447 -17.726 1.00 81.19 70 THR A C 1
ATOM 528 O O . THR A 1 70 ? 19.332 -5.618 -18.395 1.00 81.19 70 THR A O 1
ATOM 531 N N . THR A 1 71 ? 20.404 -5.669 -16.411 1.00 85.31 71 THR A N 1
ATOM 532 C CA . THR A 1 71 ? 19.235 -5.956 -15.575 1.00 85.31 71 THR A CA 1
ATOM 533 C C . THR A 1 71 ? 19.176 -4.946 -14.438 1.00 85.31 71 THR A C 1
ATOM 535 O O . THR A 1 71 ? 20.083 -4.896 -13.612 1.00 85.31 71 THR A O 1
ATOM 538 N N . SER A 1 72 ? 18.088 -4.184 -14.372 1.00 86.25 72 SER A N 1
ATOM 539 C CA . SER A 1 72 ? 17.843 -3.211 -13.306 1.00 86.25 72 SER A CA 1
ATOM 540 C C . SER A 1 72 ? 16.761 -3.737 -12.375 1.00 86.25 72 SER A C 1
ATOM 542 O O . SER A 1 72 ? 15.637 -3.978 -12.812 1.00 86.25 72 SER A O 1
ATOM 544 N N . ASN A 1 73 ? 17.079 -3.921 -11.095 1.00 87.12 73 ASN A N 1
ATOM 545 C CA . ASN A 1 73 ? 16.095 -4.345 -10.099 1.00 87.12 73 ASN A CA 1
ATOM 546 C C . ASN A 1 73 ? 15.173 -3.178 -9.732 1.00 87.12 73 ASN A C 1
ATOM 548 O O . ASN A 1 73 ? 15.638 -2.061 -9.519 1.00 87.12 73 ASN A O 1
ATOM 552 N N . ILE A 1 74 ? 13.877 -3.453 -9.611 1.00 83.62 74 ILE A N 1
ATOM 553 C CA . ILE A 1 74 ? 12.868 -2.480 -9.187 1.00 83.62 74 ILE A CA 1
ATOM 554 C C . ILE A 1 74 ? 12.193 -2.945 -7.897 1.00 83.62 74 ILE A C 1
ATOM 556 O O . ILE A 1 74 ? 11.894 -4.128 -7.717 1.00 83.62 74 ILE A O 1
ATOM 560 N N . ALA A 1 75 ? 11.948 -1.998 -6.994 1.00 84.19 75 ALA A N 1
ATOM 561 C CA . ALA A 1 75 ? 11.200 -2.204 -5.763 1.00 84.19 75 ALA A CA 1
ATOM 562 C C . ALA A 1 75 ? 10.167 -1.083 -5.631 1.00 84.19 75 ALA A C 1
ATOM 564 O O . ALA A 1 75 ? 10.516 0.073 -5.415 1.00 84.19 75 ALA A O 1
ATOM 565 N N . ILE A 1 76 ? 8.894 -1.433 -5.784 1.00 80.94 76 ILE A N 1
ATOM 566 C CA . ILE A 1 76 ? 7.775 -0.493 -5.774 1.00 80.94 76 ILE A CA 1
ATOM 567 C C . ILE A 1 76 ? 7.026 -0.681 -4.463 1.00 80.94 76 ILE A C 1
ATOM 569 O O . ILE A 1 76 ? 6.472 -1.750 -4.202 1.00 80.94 76 ILE A O 1
ATOM 573 N N . LYS A 1 77 ? 7.016 0.352 -3.623 1.00 79.75 77 LYS A N 1
ATOM 574 C CA . LYS A 1 77 ? 6.204 0.364 -2.407 1.00 79.75 77 LYS A CA 1
ATOM 575 C C . LYS A 1 77 ? 4.745 0.592 -2.796 1.00 79.75 77 LYS A C 1
ATOM 577 O O . LYS A 1 77 ? 4.428 1.584 -3.443 1.00 79.75 77 LYS A O 1
ATOM 582 N N . ILE A 1 78 ? 3.872 -0.325 -2.397 1.00 77.44 78 ILE A N 1
ATOM 583 C CA . ILE A 1 78 ? 2.431 -0.202 -2.598 1.00 77.44 78 ILE A CA 1
ATOM 584 C C . ILE A 1 78 ? 1.867 0.659 -1.457 1.00 77.44 78 ILE A C 1
ATOM 586 O O . ILE A 1 78 ? 2.084 0.309 -0.292 1.00 77.44 78 ILE A O 1
ATOM 590 N N . PRO A 1 79 ? 1.181 1.781 -1.750 1.00 75.69 79 PRO A N 1
ATOM 591 C CA . PRO A 1 79 ? 0.535 2.599 -0.727 1.00 75.69 79 PRO A CA 1
ATOM 592 C C . PRO A 1 79 ? -0.513 1.796 0.038 1.00 75.69 79 PRO A C 1
ATOM 594 O O . PRO A 1 79 ? -1.228 0.993 -0.568 1.00 75.69 79 PRO A O 1
ATOM 597 N N . ALA A 1 80 ? -0.650 2.042 1.342 1.00 74.56 80 ALA A N 1
ATOM 598 C CA . ALA A 1 80 ? -1.547 1.264 2.187 1.00 74.56 80 ALA A CA 1
ATOM 599 C C . ALA A 1 80 ? -3.030 1.463 1.833 1.00 74.56 80 ALA A C 1
ATOM 601 O O . ALA A 1 80 ? -3.822 0.531 1.955 1.00 74.56 80 ALA A O 1
ATOM 602 N N . SER A 1 81 ? -3.383 2.634 1.293 1.00 73.38 81 SER A N 1
ATOM 603 C CA . SER A 1 81 ? -4.709 2.916 0.728 1.00 73.38 81 SER A CA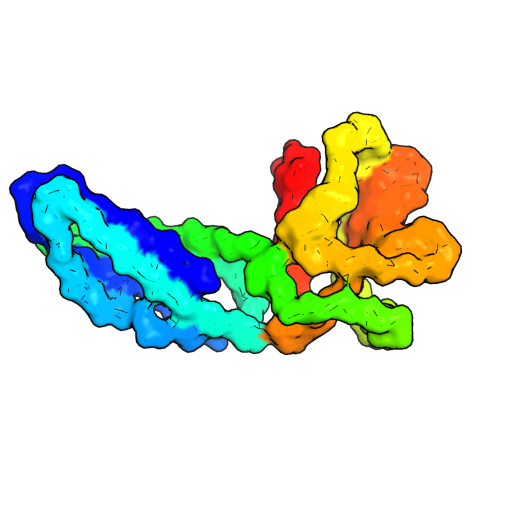 1
ATOM 604 C C . SER A 1 81 ? -5.099 1.964 -0.409 1.00 73.38 81 SER A C 1
ATOM 606 O O . SER A 1 81 ? -6.276 1.711 -0.616 1.00 73.38 81 SER A O 1
ATOM 608 N N . THR A 1 82 ? -4.140 1.349 -1.109 1.00 74.56 82 THR A N 1
ATOM 609 C CA . THR A 1 82 ? -4.430 0.375 -2.182 1.00 74.56 82 THR A CA 1
ATOM 610 C C . THR A 1 82 ? -5.039 -0.928 -1.646 1.00 74.56 82 THR A C 1
ATOM 612 O O . THR A 1 82 ? -5.623 -1.698 -2.406 1.00 74.56 82 THR A O 1
ATOM 615 N N . PHE A 1 83 ? -4.876 -1.211 -0.350 1.00 70.06 83 PHE A N 1
ATOM 616 C CA . PHE A 1 83 ? -5.406 -2.416 0.303 1.00 70.06 83 PHE A CA 1
ATOM 617 C C . PHE A 1 83 ? -6.843 -2.239 0.794 1.00 70.06 83 PHE A C 1
ATOM 619 O O . PHE A 1 83 ? -7.492 -3.203 1.206 1.00 70.06 83 PHE A O 1
ATOM 626 N N . ILE A 1 84 ? -7.326 -1.005 0.747 1.00 71.81 84 ILE A N 1
ATOM 627 C CA . ILE A 1 84 ? -8.613 -0.591 1.254 1.00 71.81 84 ILE A CA 1
ATOM 628 C C . ILE A 1 84 ? -9.601 -0.649 0.088 1.00 71.81 84 ILE A C 1
ATOM 630 O O . ILE A 1 84 ? -9.444 0.031 -0.920 1.00 71.81 84 ILE A O 1
ATOM 634 N N . ILE A 1 85 ? -10.571 -1.560 0.187 1.00 67.00 85 ILE A N 1
ATOM 635 C CA . ILE A 1 85 ? -11.525 -1.860 -0.898 1.00 67.00 85 ILE A CA 1
ATOM 636 C C . ILE A 1 85 ? -12.984 -1.654 -0.482 1.00 67.00 85 ILE A C 1
ATOM 638 O O . ILE A 1 85 ? -13.888 -1.809 -1.300 1.00 67.00 85 ILE A O 1
ATOM 642 N N . GLY A 1 86 ? -13.209 -1.414 0.808 1.00 63.09 86 GLY A N 1
ATOM 643 C CA . GLY A 1 86 ? -14.514 -1.504 1.436 1.00 63.09 86 GLY A CA 1
ATOM 644 C C . GLY A 1 86 ? -15.274 -0.192 1.524 1.00 63.09 86 GLY A C 1
ATOM 645 O O . GLY A 1 86 ? -14.760 0.895 1.278 1.00 63.09 86 GLY A O 1
ATOM 646 N N . THR A 1 87 ? -16.521 -0.330 1.945 1.00 63.69 87 THR A N 1
ATOM 647 C CA . THR A 1 87 ? -17.367 0.752 2.441 1.00 63.69 87 THR A CA 1
ATOM 648 C C . THR A 1 87 ? -17.156 0.937 3.944 1.00 63.69 87 THR A C 1
ATOM 650 O O . THR A 1 87 ? -16.521 0.108 4.599 1.00 63.69 87 THR A O 1
ATOM 653 N N . GLU A 1 88 ? -17.694 2.023 4.500 1.00 70.69 88 GLU A N 1
ATOM 654 C CA . GLU A 1 88 ? -17.720 2.255 5.947 1.00 70.69 88 GLU A CA 1
ATOM 655 C C . GLU A 1 88 ? -18.285 1.026 6.673 1.00 70.69 88 GLU A C 1
ATOM 657 O O . GLU A 1 88 ? -19.326 0.494 6.280 1.00 70.69 88 GLU A O 1
ATOM 662 N N . LEU A 1 89 ? -17.611 0.581 7.737 1.00 73.31 89 LEU A N 1
ATOM 663 C CA . LEU A 1 89 ? -18.160 -0.456 8.609 1.00 73.31 89 LEU A CA 1
ATOM 664 C C . LEU A 1 89 ? -19.357 0.088 9.392 1.00 73.31 89 LEU A C 1
ATOM 666 O O . LEU A 1 89 ? -19.278 1.137 10.034 1.00 73.31 89 LEU A O 1
ATOM 670 N N . SER A 1 90 ? -20.443 -0.675 9.446 1.00 77.00 90 SER A N 1
ATOM 671 C CA . SER A 1 90 ? -21.552 -0.357 10.339 1.00 77.00 90 SER A CA 1
ATOM 672 C C . SER A 1 90 ? -21.124 -0.465 11.812 1.00 77.00 90 SER A C 1
ATOM 674 O O . SER A 1 90 ? -20.197 -1.194 12.182 1.00 77.00 90 SER A O 1
ATOM 676 N N . LYS A 1 91 ? -21.830 0.236 12.711 1.00 79.75 91 LYS A N 1
ATOM 677 C CA . LYS A 1 91 ? -21.552 0.169 14.161 1.00 79.75 91 LYS A CA 1
ATOM 678 C C . LYS A 1 91 ? -21.539 -1.271 14.718 1.00 79.75 91 LYS A C 1
ATOM 680 O O . LYS A 1 91 ? -20.658 -1.557 15.533 1.00 79.75 91 LYS A O 1
ATOM 685 N N . PRO A 1 92 ? -22.463 -2.176 14.328 1.00 81.44 92 PRO A N 1
ATOM 686 C CA . PRO A 1 92 ? -22.417 -3.575 14.755 1.00 81.44 92 PRO A CA 1
ATOM 687 C C . PRO A 1 92 ? -21.176 -4.327 14.260 1.00 81.44 92 PRO A C 1
ATOM 689 O O . PRO A 1 92 ? -20.550 -5.029 15.054 1.00 81.44 92 PRO A O 1
ATOM 692 N N . GLU A 1 93 ? -20.783 -4.145 12.996 1.00 77.50 93 GLU A N 1
ATOM 693 C CA . GLU A 1 93 ? -19.598 -4.792 12.411 1.00 77.50 93 GLU A CA 1
ATOM 694 C C . GLU A 1 93 ? -18.319 -4.325 13.105 1.00 77.50 93 GLU A C 1
ATOM 696 O O . GLU A 1 93 ? -17.501 -5.139 13.538 1.00 77.50 93 GLU A O 1
ATOM 701 N N . LEU A 1 94 ? -18.190 -3.014 13.326 1.00 78.25 94 LEU A N 1
ATOM 702 C CA . LEU A 1 94 ? -17.094 -2.446 14.102 1.00 78.25 94 LEU A CA 1
ATOM 703 C C . LEU A 1 94 ? -17.039 -3.046 15.517 1.00 78.25 94 LEU A C 1
ATOM 705 O O . LEU A 1 94 ? -15.975 -3.458 15.982 1.00 78.25 94 LEU A O 1
ATOM 709 N N . ALA A 1 95 ? -18.178 -3.131 16.212 1.00 79.06 95 ALA A N 1
ATOM 710 C CA . ALA A 1 95 ? -18.241 -3.717 17.550 1.00 79.06 95 ALA A CA 1
ATOM 711 C C . ALA A 1 95 ? -17.843 -5.203 17.553 1.00 79.06 95 ALA A C 1
ATOM 713 O O . ALA A 1 95 ? -17.172 -5.662 18.482 1.00 79.06 95 ALA A O 1
ATOM 714 N N . GLN A 1 96 ? -18.221 -5.950 16.515 1.00 80.12 96 GLN A N 1
ATOM 715 C CA . GLN A 1 96 ? -17.835 -7.345 16.339 1.00 80.12 96 GLN A CA 1
ATOM 716 C C . GLN A 1 96 ? -16.328 -7.479 16.110 1.00 80.12 96 GLN A C 1
ATOM 718 O O . GLN A 1 96 ? -15.691 -8.277 16.797 1.00 80.12 96 GLN A O 1
ATOM 723 N N . ILE A 1 97 ? -15.729 -6.665 15.241 1.00 78.19 97 ILE A N 1
ATOM 724 C CA . ILE A 1 97 ? -14.277 -6.638 15.007 1.00 78.19 97 ILE A CA 1
ATOM 725 C C . ILE A 1 97 ? -13.521 -6.308 16.296 1.00 78.19 97 ILE A C 1
ATOM 727 O O . ILE A 1 97 ? -12.567 -7.000 16.654 1.00 78.19 97 ILE A O 1
ATOM 731 N N . ILE A 1 98 ? -13.980 -5.302 17.048 1.00 77.62 98 ILE A N 1
ATOM 732 C CA . ILE A 1 98 ? -13.370 -4.913 18.325 1.00 77.62 98 ILE A CA 1
ATOM 733 C C . ILE A 1 98 ? -13.389 -6.068 19.331 1.00 77.62 98 ILE A C 1
ATOM 735 O O . ILE A 1 98 ? -12.414 -6.222 20.070 1.00 77.62 98 ILE A O 1
ATOM 739 N N . LYS A 1 99 ? -14.469 -6.856 19.377 1.00 79.56 99 LYS A N 1
ATOM 740 C CA . LYS A 1 99 ? -14.617 -7.992 20.299 1.00 79.56 99 LYS A CA 1
ATOM 741 C C . LYS A 1 99 ? -13.834 -9.229 19.860 1.00 79.56 99 LYS A C 1
ATOM 743 O O . LYS A 1 99 ? -13.302 -9.934 20.709 1.00 79.56 99 LYS A O 1
ATOM 748 N N . THR A 1 100 ? -13.799 -9.508 18.560 1.00 77.06 100 THR A N 1
ATOM 749 C CA . THR A 1 100 ? -13.337 -10.798 18.019 1.00 77.06 100 THR A CA 1
ATOM 750 C C . THR A 1 100 ? -11.878 -10.787 17.578 1.00 77.06 100 THR A C 1
ATOM 752 O O . THR A 1 100 ? -11.198 -11.803 17.718 1.00 77.06 100 THR A O 1
ATOM 755 N N . LYS A 1 101 ? -11.357 -9.655 17.087 1.00 73.81 101 LYS A N 1
ATOM 756 C CA . LYS A 1 101 ? -9.971 -9.565 16.610 1.00 73.81 101 LYS A CA 1
ATOM 757 C C . LYS A 1 101 ? -9.035 -9.179 17.755 1.00 73.81 101 LYS A C 1
ATOM 759 O O . LYS A 1 101 ? -9.244 -8.176 18.453 1.00 73.81 101 LYS A O 1
ATOM 764 N N . LYS A 1 102 ? -7.969 -9.970 17.937 1.00 66.38 102 LYS A N 1
ATOM 765 C CA . LYS A 1 102 ? -6.855 -9.598 18.820 1.00 66.38 102 LYS A CA 1
ATOM 766 C C . LYS A 1 102 ? -6.245 -8.305 18.285 1.00 66.38 102 LYS A C 1
ATOM 768 O O . LYS A 1 102 ? -5.962 -8.188 17.099 1.00 66.38 102 LYS A O 1
ATOM 773 N N . MET A 1 103 ? -6.082 -7.322 19.163 1.00 61.94 103 MET A N 1
ATOM 774 C CA . MET A 1 103 ? -5.458 -6.056 18.800 1.00 61.94 103 MET A CA 1
ATOM 775 C C . MET A 1 103 ? -3.980 -6.331 18.511 1.00 61.94 103 MET A C 1
ATOM 777 O O . MET A 1 103 ? -3.252 -6.751 19.412 1.00 61.94 103 MET A O 1
ATOM 781 N N . ILE A 1 104 ? -3.529 -6.098 17.278 1.00 59.91 104 ILE A N 1
ATOM 782 C CA . ILE A 1 104 ? -2.101 -5.912 17.010 1.00 59.91 104 ILE A CA 1
ATOM 783 C C . ILE A 1 104 ? -1.807 -4.497 17.506 1.00 59.91 104 ILE A C 1
ATOM 785 O O . ILE A 1 104 ? -1.847 -3.526 16.759 1.00 59.91 104 ILE A O 1
ATOM 789 N N . SER A 1 105 ? -1.670 -4.375 18.828 1.00 53.19 105 SER A N 1
ATOM 790 C CA . SER A 1 105 ? -1.584 -3.096 19.527 1.00 53.19 105 SER A CA 1
ATOM 791 C C . SER A 1 105 ? -0.208 -2.486 19.287 1.00 53.19 105 SER A C 1
ATOM 793 O O . SER A 1 105 ? 0.695 -2.598 20.110 1.00 53.19 105 SER A O 1
ATOM 795 N N . MET A 1 106 ? -0.025 -1.865 18.131 1.00 56.19 106 MET A N 1
ATOM 796 C CA . MET A 1 106 ? 1.073 -0.939 17.910 1.00 56.19 106 MET A CA 1
ATOM 797 C C . MET A 1 106 ? 0.549 0.465 18.172 1.00 56.19 106 MET A C 1
ATOM 799 O O . MET A 1 106 ? 0.066 1.138 17.268 1.00 56.19 106 MET A O 1
ATOM 803 N N . ALA A 1 107 ? 0.629 0.869 19.438 1.00 60.41 107 ALA A N 1
ATOM 804 C CA . ALA A 1 107 ? 0.320 2.224 19.854 1.00 60.41 107 ALA A CA 1
ATOM 805 C C . ALA A 1 107 ? 1.442 3.153 19.385 1.00 60.41 107 ALA A C 1
ATOM 807 O O . ALA A 1 107 ? 2.621 2.947 19.685 1.00 60.41 107 ALA A O 1
ATOM 808 N N . TYR A 1 108 ? 1.069 4.184 18.643 1.00 68.31 108 TYR A N 1
ATOM 809 C CA . TYR A 1 108 ? 1.966 5.257 18.248 1.00 68.31 108 TYR A CA 1
ATOM 810 C C . TYR A 1 108 ? 1.367 6.586 18.688 1.00 68.31 108 TYR A C 1
ATOM 812 O O . TYR A 1 108 ? 0.173 6.797 18.487 1.00 68.31 108 TYR A O 1
ATOM 820 N N . SER A 1 109 ? 2.175 7.447 19.313 1.00 70.44 109 SER A N 1
ATOM 821 C CA . SER A 1 109 ? 1.722 8.718 19.878 1.00 70.44 109 SER A CA 1
ATOM 822 C C . SER A 1 109 ? 2.498 9.894 19.301 1.00 70.44 109 SER A C 1
ATOM 824 O O . SER A 1 109 ? 3.727 9.883 19.320 1.00 70.44 109 SER A O 1
ATOM 826 N N . VAL A 1 110 ? 1.783 10.931 18.872 1.00 71.50 110 VAL A N 1
ATOM 827 C CA . VAL A 1 110 ? 2.352 12.220 18.446 1.00 71.50 110 VAL A CA 1
ATOM 828 C C . VAL A 1 110 ? 1.909 13.351 19.371 1.00 71.50 110 VAL A C 1
ATOM 830 O O . VAL A 1 110 ? 0.885 13.231 20.046 1.00 71.50 110 VAL A O 1
ATOM 833 N N . SER A 1 111 ? 2.700 14.427 19.436 1.00 71.38 111 SER A N 1
ATOM 834 C CA . SER A 1 111 ? 2.365 15.622 20.229 1.00 71.38 111 SER A CA 1
ATOM 835 C C . SER A 1 111 ? 1.125 16.320 19.659 1.00 71.38 111 SER A C 1
ATOM 837 O O . SER A 1 111 ? 0.979 16.369 18.438 1.00 71.38 111 SER A O 1
ATOM 839 N N . GLU A 1 112 ? 0.265 16.893 20.504 1.00 67.50 112 GLU A N 1
ATOM 840 C CA . GLU A 1 112 ? -0.844 17.761 20.063 1.00 67.50 112 GLU A CA 1
ATOM 841 C C . GLU A 1 112 ? -0.377 18.998 19.284 1.00 67.50 112 GLU A C 1
ATOM 843 O O . GLU A 1 112 ? -1.082 19.455 18.389 1.00 67.50 112 GLU A O 1
ATOM 848 N N . ASP A 1 113 ? 0.838 19.488 19.549 1.00 66.44 113 ASP A N 1
ATOM 849 C CA . ASP A 1 113 ? 1.436 20.610 18.809 1.00 66.44 113 ASP A CA 1
ATOM 850 C C . ASP A 1 113 ? 1.770 20.256 17.351 1.00 66.44 113 ASP A C 1
ATOM 852 O O . ASP A 1 113 ? 2.112 21.131 16.547 1.00 66.44 113 ASP A O 1
ATOM 856 N N . THR A 1 114 ? 1.685 18.970 16.988 1.00 67.56 114 THR A N 1
ATOM 857 C CA . THR A 1 114 ? 1.823 18.532 15.600 1.00 67.56 114 THR A CA 1
ATOM 858 C C . THR A 1 114 ? 0.629 19.083 14.825 1.00 67.56 114 THR A C 1
ATOM 860 O O . THR A 1 114 ? -0.473 18.542 14.880 1.00 67.56 114 THR A O 1
ATOM 863 N N . LYS A 1 115 ? 0.837 20.183 14.095 1.00 61.75 115 LYS A N 1
ATOM 864 C CA . LYS A 1 115 ? -0.157 20.734 13.170 1.00 61.75 115 LYS A CA 1
ATOM 865 C C . LYS A 1 115 ? -0.345 19.759 12.008 1.00 61.75 115 LYS A C 1
ATOM 867 O O . LYS A 1 115 ? 0.323 19.891 10.987 1.00 61.75 115 LYS A O 1
ATOM 872 N N . PHE A 1 116 ? -1.222 18.774 12.157 1.00 69.38 116 PHE A N 1
ATOM 873 C CA . PHE A 1 116 ? -1.607 17.905 11.053 1.00 69.38 116 PHE A CA 1
ATOM 874 C C . PHE A 1 116 ? -3.114 17.709 11.009 1.00 69.38 116 PHE A C 1
ATOM 876 O O . PHE A 1 116 ? -3.791 17.593 12.031 1.00 69.38 116 PHE A O 1
ATOM 883 N N . ASP A 1 117 ? -3.627 17.686 9.786 1.00 73.88 117 ASP A N 1
ATOM 884 C CA . ASP A 1 117 ? -5.022 17.406 9.521 1.00 73.88 117 ASP A CA 1
ATOM 885 C C . ASP A 1 117 ? -5.266 15.902 9.671 1.00 73.88 117 ASP A C 1
ATOM 887 O O . ASP A 1 117 ? -5.019 15.103 8.766 1.00 73.88 117 ASP A O 1
ATOM 891 N N . VAL A 1 118 ? -5.711 15.516 10.866 1.00 72.19 118 VAL A N 1
ATOM 892 C CA . VAL A 1 118 ? -6.099 14.142 11.182 1.00 72.19 118 VAL A CA 1
ATOM 893 C C . VAL A 1 118 ? -7.168 13.660 10.199 1.00 72.19 118 VAL A C 1
ATOM 895 O O . VAL A 1 118 ? -7.087 12.531 9.726 1.00 72.19 118 VAL A O 1
ATOM 898 N N . VAL A 1 119 ? -8.141 14.511 9.858 1.00 70.19 119 VAL A N 1
ATOM 899 C CA . VAL A 1 119 ? -9.241 14.155 8.954 1.00 70.19 119 VAL A CA 1
ATOM 900 C C . VAL A 1 119 ? -8.692 13.901 7.553 1.00 70.19 119 VAL A C 1
ATOM 902 O O . VAL A 1 119 ? -8.903 12.815 7.020 1.00 70.19 119 VAL A O 1
ATOM 905 N N . GLY A 1 120 ? -7.883 14.820 7.022 1.00 70.50 120 GLY A N 1
ATOM 906 C CA . GLY A 1 120 ? -7.213 14.660 5.729 1.00 70.50 120 GLY A CA 1
ATOM 907 C C . GLY A 1 120 ? -6.295 13.431 5.656 1.00 70.50 120 GLY A C 1
ATOM 908 O O . GLY A 1 120 ? -6.244 12.754 4.629 1.00 70.50 120 GLY A O 1
ATOM 909 N N . LEU A 1 121 ? -5.616 13.067 6.752 1.00 76.62 121 LEU A N 1
ATOM 910 C CA . LEU A 1 121 ? -4.834 11.827 6.831 1.00 76.62 121 LEU A CA 1
ATOM 911 C C . LEU A 1 121 ?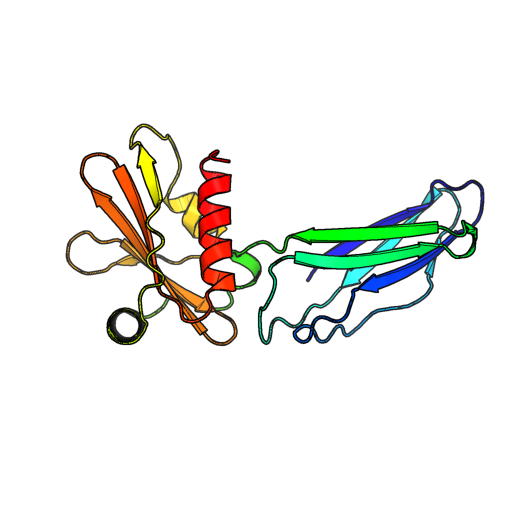 -5.730 10.592 6.671 1.00 76.62 121 LEU A C 1
ATOM 913 O O . LEU A 1 121 ? -5.428 9.720 5.853 1.00 76.62 121 LEU A O 1
ATOM 917 N N . PHE A 1 122 ? -6.819 10.507 7.434 1.00 76.19 122 PHE A N 1
ATOM 918 C CA . PHE A 1 122 ? -7.730 9.366 7.357 1.00 76.19 122 PHE A CA 1
ATOM 919 C C . PHE A 1 122 ? -8.447 9.303 6.000 1.00 76.19 122 PHE A C 1
ATOM 921 O O . PHE A 1 122 ? -8.519 8.224 5.416 1.00 76.19 122 PHE A O 1
ATOM 928 N N . GLU A 1 123 ? -8.849 10.437 5.426 1.00 73.06 123 GLU A N 1
ATOM 929 C CA . GLU A 1 123 ? -9.389 10.508 4.061 1.00 73.06 123 GLU A CA 1
ATOM 930 C C . GLU A 1 123 ? -8.370 10.048 3.007 1.00 73.06 123 GLU A C 1
ATOM 932 O O . GLU A 1 123 ? -8.721 9.284 2.108 1.00 73.06 123 GLU A O 1
ATOM 937 N N . SER A 1 124 ? -7.090 10.423 3.137 1.00 72.88 124 SER A N 1
ATOM 938 C CA . SER A 1 124 ? -6.023 9.974 2.222 1.00 72.88 124 SER A CA 1
ATOM 939 C C . SER A 1 124 ? -5.770 8.464 2.289 1.00 72.88 124 SER A C 1
ATOM 941 O O . SER A 1 124 ? -5.366 7.834 1.308 1.00 72.88 124 SER A O 1
ATOM 943 N N . LEU A 1 125 ? -6.042 7.870 3.452 1.00 73.31 125 LEU A N 1
ATOM 944 C CA . LEU A 1 125 ? -6.032 6.431 3.666 1.00 73.31 125 LEU A CA 1
ATOM 945 C C . LEU A 1 125 ? -7.353 5.780 3.244 1.00 73.31 125 LEU A C 1
ATOM 947 O O . LEU A 1 125 ? -7.465 4.572 3.362 1.00 73.31 125 LEU A O 1
ATOM 951 N N . GLN A 1 126 ? -8.337 6.536 2.748 1.00 74.00 126 GLN A N 1
ATOM 952 C CA . GLN A 1 126 ? -9.694 6.061 2.447 1.00 74.00 126 GLN A CA 1
ATOM 953 C C . GLN A 1 126 ? -10.411 5.467 3.669 1.00 74.00 126 GLN A C 1
ATOM 955 O O . GLN A 1 126 ? -11.308 4.639 3.547 1.00 74.00 126 GLN A O 1
ATOM 960 N N . LEU A 1 127 ? -10.018 5.884 4.870 1.00 74.50 127 LEU A N 1
ATOM 961 C CA . LEU A 1 127 ? -10.588 5.431 6.126 1.00 74.50 127 LEU A CA 1
ATOM 962 C C . LEU A 1 127 ? -11.786 6.303 6.499 1.00 74.50 127 LEU A C 1
ATOM 964 O O . LEU A 1 127 ? -11.665 7.514 6.669 1.00 74.50 127 LEU A O 1
ATOM 968 N N . LEU A 1 128 ? -12.944 5.668 6.678 1.00 73.25 128 LEU A N 1
ATOM 969 C CA . LEU A 1 128 ? -14.197 6.353 6.989 1.00 73.25 128 LEU A CA 1
ATOM 970 C C . LEU A 1 128 ? -14.461 6.352 8.496 1.00 73.25 128 LEU A C 1
ATOM 972 O O . LEU A 1 128 ? -14.304 5.330 9.171 1.00 73.25 128 LEU A O 1
ATOM 976 N N . ALA A 1 129 ? -14.821 7.523 9.023 1.00 70.38 129 ALA A N 1
ATOM 977 C CA . ALA A 1 129 ? -15.024 7.738 10.448 1.00 70.38 129 ALA A CA 1
ATOM 978 C C . ALA A 1 129 ? -16.355 7.140 10.916 1.00 70.38 129 ALA A C 1
ATOM 980 O O . ALA A 1 129 ? -17.424 7.696 10.682 1.00 70.38 129 ALA A O 1
ATOM 981 N N . VAL A 1 130 ? -16.277 6.076 11.705 1.00 71.69 130 VAL A N 1
ATOM 982 C CA . VAL A 1 130 ? -17.406 5.512 12.435 1.00 71.69 130 VAL A CA 1
ATOM 983 C C . VAL A 1 130 ? -17.443 6.160 13.819 1.00 71.69 130 VAL A C 1
ATOM 985 O O . VAL A 1 130 ? -16.610 5.886 14.691 1.00 71.69 130 VAL A O 1
ATOM 988 N N . LYS A 1 131 ? -18.422 7.042 14.064 1.00 63.25 131 LYS A N 1
ATOM 989 C CA . LYS A 1 131 ? -18.620 7.633 15.401 1.00 63.25 131 LYS A CA 1
ATOM 990 C C . LYS A 1 131 ? -18.949 6.531 16.417 1.00 63.25 131 LYS A C 1
ATOM 992 O O . LYS A 1 131 ? -20.072 6.017 16.452 1.00 63.25 131 LYS A O 1
ATOM 997 N N . GLY A 1 132 ? -17.965 6.182 17.246 1.00 57.72 132 GLY A N 1
ATOM 998 C CA . GLY A 1 132 ? -18.118 5.261 18.367 1.00 57.72 132 GLY A CA 1
ATOM 999 C C . GLY A 1 132 ? -18.825 5.900 19.566 1.00 57.72 132 GLY A C 1
ATOM 1000 O O . GLY A 1 132 ? -19.194 7.073 19.560 1.00 57.72 132 GLY A O 1
ATOM 1001 N N . SER A 1 133 ? -19.010 5.119 20.630 1.00 55.19 133 SER A N 1
ATOM 1002 C CA . SER A 1 133 ? -19.465 5.620 21.932 1.00 55.19 133 SER A CA 1
ATOM 1003 C C . SER A 1 133 ? -18.299 6.209 22.743 1.00 55.19 133 SER A C 1
ATOM 1005 O O . SER A 1 133 ? -17.198 5.656 22.719 1.00 55.19 133 SER A O 1
ATOM 1007 N N . ALA A 1 134 ? -18.565 7.268 23.519 1.00 55.06 134 ALA A N 1
ATOM 1008 C CA . ALA A 1 134 ? -17.652 7.880 24.501 1.00 55.06 134 ALA A CA 1
ATOM 1009 C C . ALA A 1 134 ? -16.387 8.570 23.933 1.00 55.06 134 ALA A C 1
ATOM 1011 O O . ALA A 1 134 ? -15.274 8.265 24.356 1.00 55.06 134 ALA A O 1
ATOM 1012 N N . ASN A 1 135 ? -16.548 9.517 22.998 1.00 55.84 135 ASN A N 1
ATOM 1013 C CA . ASN A 1 135 ? -15.468 10.371 22.454 1.00 55.84 135 ASN A CA 1
ATOM 1014 C C . ASN A 1 135 ? -14.301 9.632 21.769 1.00 55.84 135 ASN A C 1
ATOM 1016 O O . ASN A 1 135 ? -13.247 10.215 21.531 1.00 55.84 135 ASN A O 1
ATOM 1020 N N . LYS A 1 136 ? -14.482 8.356 21.419 1.00 62.38 136 LYS A N 1
ATOM 1021 C CA . LYS A 1 136 ? -13.526 7.580 20.625 1.00 62.38 136 LYS A CA 1
ATOM 1022 C C . LYS A 1 136 ? -13.930 7.624 19.158 1.00 62.38 136 LYS A C 1
ATOM 1024 O O . LYS A 1 136 ? -15.044 7.216 18.820 1.00 62.38 136 LYS A O 1
ATOM 1029 N N . ILE A 1 137 ? -13.028 8.094 18.301 1.00 64.31 137 ILE A N 1
ATOM 1030 C CA . ILE A 1 137 ? -13.230 8.060 16.852 1.00 64.31 137 ILE A CA 1
ATOM 1031 C C . ILE A 1 137 ? -12.628 6.756 16.347 1.00 64.31 137 ILE A C 1
ATOM 1033 O O . ILE A 1 137 ? -11.434 6.504 16.517 1.00 64.31 137 ILE A O 1
ATOM 1037 N N . TRP A 1 138 ? -13.481 5.915 15.774 1.00 68.38 138 TRP A N 1
ATOM 1038 C CA . TRP A 1 138 ? -13.056 4.698 15.111 1.00 68.38 138 TRP A CA 1
ATOM 1039 C C . TRP A 1 138 ? -13.101 4.916 13.614 1.00 68.38 138 TRP A C 1
ATOM 1041 O O . TRP A 1 138 ? -13.996 5.582 13.110 1.00 68.38 138 TRP A O 1
ATOM 1051 N N . TYR A 1 139 ? -12.160 4.319 12.911 1.00 68.69 139 TYR A N 1
ATOM 1052 C CA . TYR A 1 139 ? -12.177 4.232 11.466 1.00 68.69 139 TYR A CA 1
ATOM 1053 C C . TYR A 1 139 ? -12.250 2.769 11.091 1.00 68.69 139 TYR A C 1
ATOM 1055 O O . TYR A 1 139 ? -11.538 1.952 11.673 1.00 68.69 139 TYR A O 1
ATOM 1063 N N . GLY A 1 140 ? -13.147 2.427 10.179 1.00 61.91 140 GLY A N 1
ATOM 1064 C CA . GLY A 1 140 ? -13.466 1.041 9.890 1.00 61.91 140 GLY A CA 1
ATOM 1065 C C . GLY A 1 140 ? -13.607 0.813 8.403 1.00 61.91 140 GLY A C 1
ATOM 1066 O O . GLY A 1 140 ? -14.405 1.501 7.770 1.00 61.91 140 GLY A O 1
ATOM 1067 N N . ILE A 1 141 ? -12.865 -0.151 7.860 1.00 66.06 141 ILE A N 1
ATOM 1068 C CA . ILE A 1 141 ? -13.024 -0.528 6.459 1.00 66.06 141 ILE A CA 1
ATOM 1069 C C . ILE A 1 141 ? -12.745 -2.006 6.216 1.00 66.06 141 ILE A C 1
ATOM 1071 O O . ILE A 1 141 ? -11.927 -2.635 6.891 1.00 66.06 141 ILE A O 1
ATOM 1075 N N . THR A 1 142 ? -13.427 -2.556 5.218 1.00 60.84 142 THR A N 1
ATOM 1076 C CA . THR A 1 142 ? -13.137 -3.885 4.687 1.00 60.84 142 THR A CA 1
ATOM 1077 C C . THR A 1 142 ? -11.843 -3.837 3.871 1.00 60.84 142 THR A C 1
ATOM 1079 O O . THR A 1 142 ? -11.687 -3.040 2.939 1.00 60.84 142 THR A O 1
ATOM 1082 N N . LEU A 1 143 ? -10.899 -4.699 4.231 1.00 64.25 143 LEU A N 1
ATOM 1083 C CA . LEU A 1 143 ? -9.725 -5.025 3.431 1.00 64.25 143 LEU A CA 1
ATOM 1084 C C . LEU A 1 143 ? -10.070 -6.182 2.487 1.00 64.25 143 LEU A C 1
ATOM 1086 O O . LEU A 1 143 ? -11.030 -6.928 2.686 1.00 64.25 143 LEU A O 1
ATOM 1090 N N . LYS A 1 144 ? -9.263 -6.392 1.448 1.00 59.25 144 LYS A N 1
ATOM 1091 C CA . LYS A 1 144 ? -9.439 -7.562 0.581 1.00 59.25 144 LYS A CA 1
ATOM 1092 C C . LYS A 1 144 ? -9.079 -8.842 1.342 1.00 59.25 144 LYS A C 1
ATOM 1094 O O . LYS A 1 144 ? -7.917 -9.220 1.400 1.00 59.25 144 LYS A O 1
ATOM 1099 N N . GLY A 1 145 ? -10.090 -9.499 1.914 1.00 60.62 145 GLY A N 1
ATOM 1100 C CA . GLY A 1 145 ? -9.946 -10.741 2.682 1.00 60.62 145 GLY A CA 1
ATOM 1101 C C . GLY A 1 145 ? -9.827 -10.570 4.202 1.00 60.62 145 GLY A C 1
ATOM 1102 O O . GLY A 1 145 ? -9.578 -11.564 4.879 1.00 60.62 145 GLY A O 1
ATOM 1103 N N . ASP A 1 146 ? -10.011 -9.358 4.740 1.00 70.50 146 ASP A N 1
ATOM 1104 C CA . ASP A 1 146 ? -10.069 -9.083 6.185 1.00 70.50 146 ASP A CA 1
ATOM 1105 C C . ASP A 1 146 ? -10.843 -7.773 6.456 1.00 70.50 146 ASP A C 1
ATOM 1107 O O . ASP A 1 146 ? -11.259 -7.093 5.529 1.00 70.50 146 ASP A O 1
ATOM 1111 N N . ASP A 1 147 ? -10.988 -7.364 7.713 1.00 74.06 147 ASP A N 1
ATOM 1112 C CA . ASP A 1 147 ? -11.477 -6.034 8.100 1.00 74.06 147 ASP A CA 1
ATOM 1113 C C . ASP A 1 147 ? -10.505 -5.384 9.069 1.00 74.06 147 ASP A C 1
ATOM 1115 O O . ASP A 1 147 ? -9.987 -6.048 9.978 1.00 74.06 147 ASP A O 1
ATOM 1119 N N . ILE A 1 148 ? -10.348 -4.072 8.935 1.00 76.06 148 ILE A N 1
ATOM 1120 C CA . ILE A 1 148 ? -9.524 -3.264 9.819 1.00 76.06 148 ILE A CA 1
ATOM 1121 C C . ILE A 1 148 ? -10.371 -2.255 10.586 1.00 76.06 148 ILE A C 1
ATOM 1123 O O . ILE A 1 148 ? -11.282 -1.627 10.046 1.00 76.06 148 ILE A O 1
ATOM 1127 N N . ALA A 1 149 ? -10.034 -2.083 11.860 1.00 77.94 149 ALA A N 1
ATOM 1128 C CA . ALA A 1 149 ? -10.530 -0.997 12.685 1.00 77.94 149 ALA A CA 1
ATOM 1129 C C . ALA A 1 149 ? -9.351 -0.231 13.288 1.00 77.94 149 ALA A C 1
ATOM 1131 O O . ALA A 1 149 ? -8.444 -0.836 13.857 1.00 77.94 149 ALA A O 1
ATOM 1132 N N . ILE A 1 150 ? -9.369 1.094 13.192 1.00 78.56 150 ILE A N 1
ATOM 1133 C CA . ILE A 1 150 ? -8.358 1.977 13.774 1.00 78.56 150 ILE A CA 1
ATOM 1134 C C . ILE A 1 150 ? -9.031 2.859 14.811 1.00 78.56 150 ILE A C 1
ATOM 1136 O O . ILE A 1 150 ? -9.993 3.558 14.507 1.00 78.56 150 ILE A O 1
ATOM 1140 N N . LEU A 1 151 ? -8.533 2.825 16.038 1.00 78.19 151 LEU A N 1
ATOM 1141 C CA . LEU A 1 151 ? -8.945 3.730 17.095 1.00 78.19 151 LEU A CA 1
ATOM 1142 C C . LEU A 1 151 ? -7.990 4.916 17.139 1.00 78.19 151 LEU A C 1
ATOM 1144 O O . LEU A 1 151 ? -6.789 4.751 17.349 1.00 78.19 151 LEU A O 1
ATOM 1148 N N . LEU A 1 152 ? -8.557 6.109 17.014 1.00 77.25 152 LEU A N 1
ATOM 1149 C CA . LEU A 1 152 ? -7.890 7.350 17.358 1.00 77.25 152 LEU A CA 1
ATOM 1150 C C . LEU A 1 152 ? -8.176 7.669 18.830 1.00 77.25 152 LEU A C 1
ATOM 1152 O O . LEU A 1 152 ? -9.333 7.815 19.238 1.00 77.25 152 LEU A O 1
ATOM 1156 N N . THR A 1 153 ? -7.124 7.782 19.633 1.00 74.62 153 THR A N 1
ATOM 1157 C CA . THR A 1 153 ? -7.205 8.229 21.025 1.00 74.62 153 THR A CA 1
ATOM 1158 C C . THR A 1 153 ? -6.556 9.594 21.184 1.00 74.62 153 THR A C 1
ATOM 1160 O O . THR A 1 153 ? -5.566 9.900 20.533 1.00 74.62 153 THR A O 1
ATOM 1163 N N . ASN A 1 154 ? -7.097 10.416 22.076 1.00 70.12 154 ASN A N 1
ATOM 1164 C CA . ASN A 1 154 ? -6.371 11.548 22.632 1.00 70.12 154 ASN A CA 1
ATOM 1165 C C . ASN A 1 154 ? -6.189 11.277 24.128 1.00 70.12 154 ASN A C 1
ATOM 1167 O O . ASN A 1 154 ? -7.171 11.104 24.856 1.00 70.12 154 ASN A O 1
ATOM 1171 N N . LYS A 1 155 ? -4.938 11.159 24.577 1.00 68.06 155 LYS A N 1
ATOM 1172 C CA . LYS A 1 155 ? -4.605 10.900 25.976 1.00 68.06 155 LYS A CA 1
ATOM 1173 C C . LYS A 1 155 ? -3.446 11.791 26.398 1.00 68.06 155 LYS A C 1
ATOM 1175 O O . LYS A 1 155 ? -2.357 11.681 25.848 1.00 68.06 155 LYS A O 1
ATOM 1180 N N . GLN A 1 156 ? -3.669 12.598 27.438 1.00 68.69 156 GLN A N 1
ATOM 1181 C CA . GLN A 1 156 ? -2.628 13.417 28.080 1.00 68.69 156 GLN A CA 1
ATOM 1182 C C . GLN A 1 156 ? -1.876 14.338 27.097 1.00 68.69 156 GLN A C 1
ATOM 1184 O O . GLN A 1 156 ? -0.652 14.424 27.156 1.00 68.69 156 GLN A O 1
ATOM 1189 N N . GLY A 1 157 ? -2.585 14.994 26.174 1.00 66.56 157 GLY A N 1
ATOM 1190 C CA . GLY A 1 157 ? -1.953 15.903 25.214 1.00 66.56 157 GLY A CA 1
ATOM 1191 C C . GLY A 1 157 ? -1.232 15.197 24.058 1.00 66.56 157 GLY A C 1
ATOM 1192 O O . GLY A 1 157 ? -0.368 15.781 23.405 1.00 66.56 157 GLY A O 1
ATOM 1193 N N . LYS A 1 158 ? -1.525 13.907 23.836 1.00 72.44 158 LYS A N 1
ATOM 1194 C CA . LYS A 1 158 ? -0.953 13.098 22.756 1.00 72.44 158 LYS A CA 1
ATOM 1195 C C . LYS A 1 158 ? -2.047 12.415 21.955 1.00 72.44 158 LYS A C 1
ATOM 1197 O O . LYS A 1 158 ? -2.963 11.814 22.521 1.00 72.44 158 LYS A O 1
ATOM 1202 N N . ILE A 1 159 ? -1.889 12.434 20.637 1.00 74.06 159 ILE A N 1
ATOM 1203 C CA . ILE A 1 159 ? -2.758 11.719 19.703 1.00 74.06 159 ILE A CA 1
ATOM 1204 C C . ILE A 1 159 ? -2.188 10.316 19.505 1.00 74.06 159 ILE A C 1
ATOM 1206 O O . ILE A 1 159 ? -1.037 10.177 19.100 1.00 74.06 159 ILE A O 1
ATOM 1210 N N . GLY A 1 160 ? -2.977 9.290 19.816 1.00 77.50 160 GLY A N 1
ATOM 1211 C CA . GLY A 1 160 ? -2.627 7.877 19.726 1.00 77.50 160 GLY A CA 1
ATOM 1212 C C . GLY A 1 160 ? -3.410 7.137 18.643 1.00 77.50 160 GLY A C 1
ATOM 1213 O O . GLY A 1 160 ? -4.603 7.382 18.469 1.00 77.50 160 GLY A O 1
ATOM 1214 N N . PHE A 1 161 ? -2.765 6.191 17.962 1.00 79.69 161 PHE A N 1
ATOM 1215 C CA . PHE A 1 161 ? -3.395 5.326 16.958 1.00 79.69 161 PHE A CA 1
ATOM 1216 C C . PHE A 1 161 ? -3.265 3.856 17.368 1.00 79.69 161 PHE A C 1
ATOM 1218 O O . PHE A 1 161 ? -2.145 3.383 17.548 1.00 79.69 161 PHE A O 1
ATOM 1225 N N . ASP A 1 162 ? -4.386 3.135 17.475 1.00 78.50 162 ASP A N 1
ATOM 1226 C CA . ASP A 1 162 ? -4.413 1.688 17.730 1.00 78.50 162 ASP A CA 1
ATOM 1227 C C . ASP A 1 162 ? -5.097 0.955 16.571 1.00 78.50 162 ASP A C 1
ATOM 1229 O O . ASP A 1 162 ? -6.233 1.268 16.221 1.00 78.50 162 ASP A O 1
ATOM 1233 N N . VAL A 1 163 ? -4.447 -0.061 15.999 1.00 81.12 163 VAL A N 1
ATOM 1234 C CA . VAL A 1 163 ? -4.981 -0.826 14.860 1.00 81.12 163 VAL A CA 1
ATOM 1235 C C . VAL A 1 163 ? -5.438 -2.225 15.287 1.00 81.12 163 VAL A C 1
ATOM 1237 O O . VAL A 1 163 ? -4.766 -2.940 16.030 1.00 81.12 163 VAL A O 1
ATOM 1240 N N . LYS A 1 164 ? -6.604 -2.643 14.791 1.00 80.94 164 LYS A N 1
ATOM 1241 C CA . LYS A 1 164 ? -7.174 -3.985 14.938 1.00 80.94 164 LYS A CA 1
ATOM 1242 C C . LYS A 1 164 ? -7.398 -4.602 13.566 1.00 80.94 164 LYS A C 1
ATOM 1244 O O . LYS A 1 164 ? -8.235 -4.130 12.809 1.00 80.94 164 LYS A O 1
ATOM 1249 N N . THR A 1 165 ? -6.673 -5.674 13.280 1.00 77.50 165 THR A N 1
ATOM 1250 C CA . THR A 1 165 ? -6.753 -6.453 12.039 1.00 77.50 165 THR A CA 1
ATOM 1251 C C . THR A 1 165 ? -6.203 -7.857 12.309 1.00 77.50 165 THR A C 1
ATOM 1253 O O . THR A 1 165 ? -5.443 -8.033 13.266 1.00 77.50 165 THR A O 1
ATOM 1256 N N . THR A 1 166 ? -6.584 -8.858 11.513 1.00 73.62 166 THR A N 1
ATOM 1257 C CA . THR A 1 166 ? -5.891 -10.161 11.509 1.00 73.62 166 THR A CA 1
ATOM 1258 C C . THR A 1 166 ? -4.749 -10.198 10.489 1.00 73.62 166 THR A C 1
ATOM 1260 O O . THR A 1 166 ? -3.804 -10.972 10.653 1.00 73.62 166 THR A O 1
ATOM 1263 N N . ASP A 1 167 ? -4.764 -9.295 9.507 1.00 75.25 167 ASP A N 1
ATOM 1264 C CA . ASP A 1 167 ? -3.680 -9.061 8.561 1.00 75.25 167 ASP A CA 1
ATOM 1265 C C . ASP A 1 167 ? -2.639 -8.088 9.136 1.00 75.25 167 ASP A C 1
ATOM 1267 O O . ASP A 1 167 ? -2.727 -6.860 9.004 1.00 75.25 167 ASP A O 1
ATOM 1271 N N . LYS A 1 168 ? -1.610 -8.661 9.771 1.00 76.19 168 LYS A N 1
ATOM 1272 C CA . LYS A 1 168 ? -0.481 -7.914 10.341 1.00 76.19 168 LYS A CA 1
ATOM 1273 C C . LYS A 1 168 ? 0.248 -7.051 9.311 1.00 76.19 168 LYS A C 1
ATOM 1275 O O . LYS A 1 168 ? 0.742 -5.989 9.664 1.00 76.19 168 LYS A O 1
ATOM 1280 N N . ILE A 1 169 ? 0.337 -7.487 8.059 1.00 76.81 169 ILE A N 1
ATOM 1281 C CA . ILE A 1 169 ? 1.145 -6.808 7.041 1.00 76.81 169 ILE A CA 1
ATOM 1282 C C . ILE A 1 169 ? 0.436 -5.542 6.580 1.00 76.81 169 ILE A C 1
ATOM 1284 O O . ILE A 1 169 ? 1.069 -4.490 6.488 1.00 76.81 169 ILE A O 1
ATOM 1288 N N . CYS A 1 170 ? -0.882 -5.617 6.392 1.00 76.38 170 CYS A N 1
ATOM 1289 C CA . CYS A 1 170 ? -1.710 -4.438 6.167 1.00 76.38 170 CYS A CA 1
ATOM 1290 C C . CYS A 1 170 ? -1.687 -3.489 7.376 1.00 76.38 170 CYS A C 1
ATOM 1292 O O . CYS A 1 170 ? -1.499 -2.284 7.205 1.00 76.38 170 CYS A O 1
ATOM 1294 N N . GLY A 1 171 ? -1.814 -4.024 8.598 1.00 78.31 171 GLY A N 1
ATOM 1295 C CA . GLY A 1 171 ? -1.763 -3.226 9.828 1.00 78.31 171 GLY A CA 1
ATOM 1296 C C . GLY A 1 171 ? -0.445 -2.464 10.002 1.00 78.31 171 GLY A C 1
ATOM 1297 O O . GLY A 1 171 ? -0.454 -1.249 10.210 1.00 78.31 171 GLY A O 1
ATOM 1298 N N . ASP A 1 172 ? 0.686 -3.156 9.845 1.00 80.38 172 ASP A N 1
ATOM 1299 C CA . ASP A 1 172 ? 2.029 -2.572 9.933 1.00 80.38 172 ASP A CA 1
ATOM 1300 C C . ASP A 1 172 ? 2.241 -1.498 8.849 1.00 80.38 172 ASP A C 1
ATOM 1302 O O . ASP A 1 172 ? 2.852 -0.458 9.105 1.00 80.38 172 ASP A O 1
ATOM 1306 N N . ALA A 1 173 ? 1.713 -1.714 7.640 1.00 79.62 173 ALA A N 1
ATOM 1307 C CA . ALA A 1 173 ? 1.849 -0.778 6.528 1.00 79.62 173 ALA A CA 1
ATOM 1308 C C . ALA A 1 173 ? 1.035 0.507 6.708 1.00 79.62 173 ALA A C 1
ATOM 1310 O O . ALA A 1 173 ? 1.552 1.589 6.428 1.00 79.62 173 ALA A O 1
ATOM 1311 N N . ILE A 1 174 ? -0.200 0.405 7.206 1.00 80.19 174 ILE A N 1
ATOM 1312 C CA . ILE A 1 174 ? -1.037 1.576 7.501 1.00 80.19 174 ILE A CA 1
ATOM 1313 C C . ILE A 1 174 ? -0.397 2.410 8.609 1.00 80.19 174 ILE A C 1
ATOM 1315 O O . ILE A 1 174 ? -0.259 3.621 8.465 1.00 80.19 174 ILE A O 1
ATOM 1319 N N . LEU A 1 175 ? 0.079 1.768 9.679 1.00 80.19 175 LEU A N 1
ATOM 1320 C CA . LEU A 1 175 ? 0.785 2.467 10.755 1.00 80.19 175 LEU A CA 1
ATOM 1321 C C . LEU A 1 175 ? 2.073 3.127 10.271 1.00 80.19 175 LEU A C 1
ATOM 1323 O O . LEU A 1 175 ? 2.370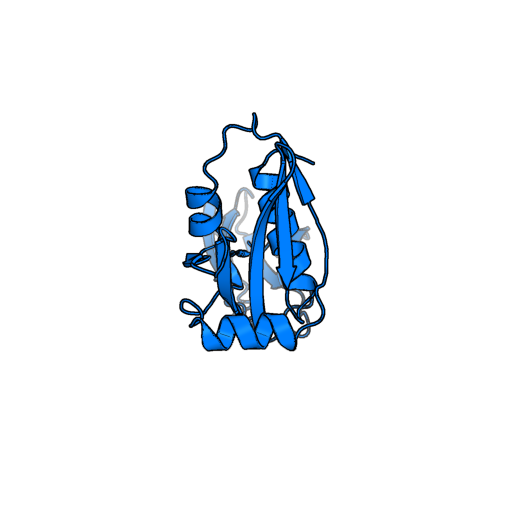 4.252 10.667 1.00 80.19 175 LEU A O 1
ATOM 1327 N N . LYS A 1 176 ? 2.832 2.457 9.397 1.00 81.25 176 LYS A N 1
ATOM 1328 C CA . LYS A 1 176 ? 4.017 3.051 8.777 1.00 81.25 176 LYS A CA 1
ATOM 1329 C C . LYS A 1 176 ? 3.658 4.283 7.945 1.00 81.25 176 LYS A C 1
ATOM 1331 O O . LYS A 1 176 ? 4.338 5.292 8.070 1.00 81.25 176 LYS A O 1
ATOM 1336 N N . GLN A 1 177 ? 2.593 4.223 7.148 1.00 79.25 177 GLN A N 1
ATOM 1337 C CA . GLN A 1 177 ? 2.147 5.369 6.355 1.00 79.25 177 GLN A CA 1
ATOM 1338 C C . GLN A 1 177 ? 1.691 6.532 7.247 1.00 79.25 177 GLN A C 1
ATOM 1340 O O . GLN A 1 177 ? 2.088 7.662 6.998 1.00 79.25 177 GLN A O 1
ATOM 1345 N N . ILE A 1 178 ? 0.950 6.256 8.328 1.00 79.19 178 ILE A N 1
ATOM 1346 C CA . ILE A 1 178 ? 0.584 7.266 9.334 1.00 79.19 178 ILE A CA 1
ATOM 1347 C C . ILE A 1 178 ? 1.844 7.943 9.897 1.00 79.19 178 ILE A C 1
ATOM 1349 O O . ILE A 1 178 ? 1.924 9.166 9.902 1.00 79.19 178 ILE A O 1
ATOM 1353 N N . LYS A 1 179 ? 2.860 7.173 10.309 1.00 77.94 179 LYS A N 1
ATOM 1354 C CA . LYS A 1 179 ? 4.135 7.718 10.820 1.00 77.94 179 LYS A CA 1
ATOM 1355 C C . LYS A 1 179 ? 4.869 8.590 9.801 1.00 77.94 179 LYS A C 1
ATOM 1357 O O . LYS A 1 179 ? 5.328 9.676 10.145 1.00 77.94 179 LYS A O 1
ATOM 1362 N N . GLU A 1 180 ? 4.956 8.124 8.557 1.00 78.50 180 GLU A N 1
ATOM 1363 C CA . GLU A 1 180 ? 5.620 8.844 7.467 1.00 78.50 180 GLU A CA 1
ATOM 1364 C C . GLU A 1 180 ? 4.907 10.165 7.148 1.00 78.50 180 GLU A C 1
ATOM 1366 O O . GLU A 1 180 ? 5.569 11.189 6.998 1.00 78.50 180 GLU A O 1
ATOM 1371 N N . THR A 1 181 ? 3.569 10.178 7.108 1.00 76.00 181 THR A N 1
ATOM 1372 C CA . THR A 1 181 ? 2.788 11.415 6.921 1.00 76.00 181 THR A CA 1
ATOM 1373 C C . THR A 1 181 ? 2.981 12.394 8.079 1.00 76.00 181 THR A C 1
ATOM 1375 O O . THR A 1 181 ? 2.938 13.604 7.879 1.00 76.00 181 THR A O 1
ATOM 1378 N N . LEU A 1 182 ? 3.249 11.881 9.279 1.00 72.81 182 LEU A N 1
ATOM 1379 C CA . LEU A 1 182 ? 3.536 12.675 10.474 1.00 72.81 182 LEU A CA 1
ATOM 1380 C C . LEU A 1 182 ? 5.004 13.127 10.566 1.00 72.81 182 LEU A C 1
ATOM 1382 O O . LEU A 1 182 ? 5.381 13.777 11.540 1.00 72.81 182 LEU A O 1
ATOM 1386 N N . GLY A 1 183 ? 5.832 12.814 9.563 1.00 65.00 183 GLY A N 1
ATOM 1387 C CA . GLY A 1 183 ? 7.217 13.279 9.465 1.00 65.00 183 GLY A CA 1
ATOM 1388 C C . GLY A 1 183 ? 8.192 12.592 10.423 1.00 65.00 183 GLY A C 1
ATOM 1389 O O . GLY A 1 183 ? 9.289 13.106 10.637 1.00 65.00 183 GLY A O 1
ATOM 1390 N N . GLN A 1 184 ? 7.820 11.450 11.008 1.00 57.25 184 GLN A N 1
ATOM 1391 C CA . GLN A 1 184 ? 8.704 10.685 11.891 1.00 57.25 184 GLN A CA 1
ATOM 1392 C C . GLN A 1 184 ? 9.301 9.485 11.141 1.00 57.25 184 GLN A C 1
ATOM 1394 O O . GLN A 1 184 ? 8.560 8.668 10.590 1.00 57.25 184 GLN A O 1
ATOM 1399 N N . GLN A 1 185 ? 10.639 9.411 11.104 1.00 50.19 185 GLN A N 1
ATOM 1400 C CA . GLN A 1 185 ? 11.411 8.309 10.505 1.00 50.19 185 GLN A CA 1
ATOM 1401 C C . GLN A 1 185 ? 11.584 7.137 11.473 1.00 50.19 185 GLN A C 1
ATOM 1403 O O . GLN A 1 185 ? 11.841 7.391 12.672 1.00 50.19 185 GLN A O 1
#

=== Feature glossary ===
Legend for the data blocks above and below:

— What the protein is —

The amino-acid sequence is the protein's primary structure: the linear order of residues from the N-terminus to the C-terminus, written in one-letter code. Everything else here — the 3D coordinates, the secondary structure, the domain annotations — is ultimately a consequence of this string.

Functional annotations link the protein to curated databases. InterPro entries identify conserved domains and families by matching the sequence against member-database signatures (Pfam, PROSITE, CDD, …). Gene Ontology (GO) terms describe molecular function, biological process, and cellular component in a controlled vocabulary. CATH places the structure in a hierarchical fold classification (Class/Architecture/Topology/Homologous-superfamily). The organism is the source species.

— Where its atoms are —

Atomic coordinates in PDBx/mmCIF format — the same representation the Protein Data Bank distributes. Each line of the _atom_site loop places one backbone atom in Cartesian space (units: ångströms, origin: arbitrary).

The six renders are orthographic views along the three Cartesian axes in both directions. Representation (cartoon, sticks, or surface) and color scheme (sequence-rainbow or by-chain) vary across proteins so the training set covers all the common visualization conventions.

— Local backbone conformation —

Eight-state secondary structure (DSSP): H is the canonical α-helix, G the tighter 3₁₀-helix, I the wider π-helix; E/B are β-structure, T and S are turns and bends, and '-' is everything else. DSSP derives these from the pattern of main-chain N–H···O=C hydrogen bonds, not from the sequence.

Three-state secondary structure (P-SEA) collapses the eight DSSP classes into helix (a), strand (b), and coil (c). P-SEA assigns these from Cα geometry alone — distances and angles — without requiring backbone oxygens, so it works on any Cα trace.

φ (phi) and ψ (psi) are the two rotatable backbone dihedrals per residue: φ is the C(i-1)–N–Cα–C torsion, ψ is the N–Cα–C–N(i+1) torsion, both in degrees on (−180°, 180°]. α-helical residues cluster near (−60°, −45°); β-strand residues near (−120°, +130°). A Ramachandran plot is simply a scatter of (φ, ψ) for every residue.

— Global shape and packing —

The geometric summary reports three shape descriptors. Rg (radius of gyration) measures how spread out the Cα atoms are about their centre of mass; compact globular proteins have small Rg, elongated or unfolded ones large. Cα contacts (<8 Å, |i−j|>4) count long-range residue pairs in spatial proximity — high for tightly packed folds, near zero for rods or random coil. The bounding-box extents give the protein's footprint along x, y, z in Å.

SASA measures how much of the protein is reachable by solvent. It is computed by rolling a water-sized probe over the atomic surface and summing the exposed area (Å²). Per-residue SASA distinguishes core (buried, low SASA) from surface (exposed, high SASA) residues; total SASA is a whole-molecule size measure.

Plot images: a contact map (which residues are close in 3D, as an N×N binary image), a Ramachandran scatter (backbone torsion angles, revealing secondary-structure composition at a glance), and — for AlphaFold structures — a PAE heatmap (pairwise prediction confidence).

— Structural neighborhood —

A 3Di character summarizes, for each residue, the relative orientation of the Cα frame of its nearest spatial neighbor. Because it encodes fold topology rather than chemistry, 3Di alignments detect remote structural similarity that sequence alignment misses.

The Foldseek neighbor list gives the closest experimentally determined structures in the PDB, ranked by structural alignment. TM-score near 1 means near-identical fold; near 0.3 means only rough topology match. This is how one finds what a novel AlphaFold prediction most resembles in the solved-structure universe.

— Confidence and disorder —

For AlphaFold models, the B-factor field carries pLDDT — the model's own estimate of local accuracy on a 0–100 scale. Regions with pLDDT<50 should be treated as essentially unmodeled; they often correspond to intrinsically disordered segments.

Crystallographic B-factors measure how much each atom's electron density is smeared out, in Å². They rise in mobile loops and surface residues and fall in the buried interior. In AlphaFold models this column is repurposed to hold pLDDT instead.

Predicted Aligned Error (PAE) is an AlphaFold confidence matrix: entry (i, j) is the expected error in the position of residue j, in ångströms, when the prediction is superimposed on the true structure at residue i. Low PAE within a block of residues means that block is internally rigid and well-predicted; high PAE between two blocks means their relative placement is uncertain even if each block individually is confident.